Protein AF-A0A3M4S0Q3-F1 (afdb_monomer_lite)

Sequence (258 aa):
CDVFTPSVAPEVVQLAAVNELKMITSEREAIAAWGADAPITKACQAIFARAKAVIVGCGVAAGSTAAELTSAVIGGVLASGKRTGLQALIDGKSLFNAQPRLLIAPKHSATLAVATAMDGLAAKLRAIALVDGPGTTDEAAMAYAKNFGSKRIYLCDPGVQYWDTTTSKTIDAPASAWVAGLFAWTDTEYGFWASPSNKEFVGITGTTRPVEYLAGDATCRANLLNNANIATIIRDDGYRLWGNRTLSSDAKWAFVTR

InterPro domains:
  IPR035089 Tail sheath protein, subtilisin-like domain [PF04984] (81-247)
  IPR052042 Tail sheath structural protein [PTHR35861] (66-257)

Radius of gyration: 18.27 Å; chains: 1; bounding box: 57×34×51 Å

Organism: NCBI:txid251707

Structure (mmCIF, N/CA/C/O backbone):
data_AF-A0A3M4S0Q3-F1
#
_entry.id   AF-A0A3M4S0Q3-F1
#
loop_
_atom_site.group_PDB
_atom_site.id
_atom_site.type_symbol
_atom_site.label_atom_id
_atom_site.label_alt_id
_atom_site.label_comp_id
_atom_site.label_asym_id
_atom_site.label_entity_id
_atom_site.label_seq_id
_atom_site.pdbx_PDB_ins_code
_atom_site.Cartn_x
_atom_site.Cartn_y
_atom_site.Cartn_z
_atom_site.occupancy
_atom_site.B_iso_or_equiv
_atom_site.auth_seq_id
_atom_site.auth_comp_id
_atom_site.auth_asym_id
_atom_site.auth_atom_id
_atom_site.pdbx_PDB_model_num
ATOM 1 N N . CYS A 1 1 ? -19.886 3.744 -22.773 1.00 42.34 1 CYS A N 1
ATOM 2 C CA . CYS A 1 1 ? -20.642 4.420 -21.699 1.00 42.34 1 CYS A CA 1
ATOM 3 C C . CYS A 1 1 ? -21.286 5.640 -22.344 1.00 42.34 1 CYS A C 1
ATOM 5 O O . CYS A 1 1 ? -20.540 6.383 -22.966 1.00 42.34 1 CYS A O 1
ATOM 7 N N . ASP A 1 2 ? -22.610 5.786 -22.292 1.00 38.34 2 ASP A N 1
ATOM 8 C CA . ASP A 1 2 ? -23.364 6.874 -22.946 1.00 38.34 2 ASP A CA 1
ATOM 9 C C . ASP A 1 2 ? -24.133 7.698 -21.893 1.00 38.34 2 ASP A C 1
ATOM 11 O O . ASP A 1 2 ? -24.204 7.291 -20.728 1.00 38.34 2 ASP A O 1
ATOM 15 N N . VAL A 1 3 ? -24.654 8.866 -22.272 1.00 41.91 3 VAL A N 1
ATOM 16 C CA . VAL A 1 3 ? -25.223 9.866 -21.357 1.00 41.91 3 VAL A CA 1
ATOM 17 C C . VAL A 1 3 ? -26.605 9.437 -20.850 1.00 41.91 3 VAL A C 1
ATOM 19 O O . VAL A 1 3 ? -27.509 9.146 -21.627 1.00 41.91 3 VAL A O 1
ATOM 22 N N . PHE A 1 4 ? -26.791 9.447 -19.531 1.00 72.69 4 PHE A N 1
ATOM 23 C CA . PHE A 1 4 ? -28.075 9.224 -18.864 1.00 72.69 4 PHE A CA 1
ATOM 24 C C . PHE A 1 4 ? -28.239 10.225 -17.716 1.00 72.69 4 PHE A C 1
ATOM 26 O O . PHE A 1 4 ? -27.257 10.594 -17.070 1.00 72.69 4 PHE A O 1
ATOM 33 N N . THR A 1 5 ? -29.471 10.663 -17.452 1.00 50.19 5 THR A N 1
ATOM 34 C CA . THR A 1 5 ? -29.795 11.599 -16.365 1.00 50.19 5 THR A CA 1
ATOM 35 C C . THR A 1 5 ? -30.633 10.883 -15.296 1.00 50.19 5 THR A C 1
ATOM 37 O O . THR A 1 5 ? -31.840 10.724 -15.480 1.00 50.19 5 THR A O 1
ATOM 40 N N . PRO A 1 6 ? -30.028 10.408 -14.192 1.00 62.00 6 PRO A N 1
ATOM 41 C CA . PRO A 1 6 ? -30.759 9.751 -13.110 1.00 62.00 6 PRO A CA 1
ATOM 42 C C . PRO A 1 6 ? -31.561 10.746 -12.256 1.00 62.00 6 PRO A C 1
ATOM 44 O O . PRO A 1 6 ? -31.141 11.881 -12.034 1.00 62.00 6 PRO A O 1
ATOM 47 N N . SER A 1 7 ? -32.705 10.295 -11.730 1.00 41.16 7 SER A N 1
ATOM 48 C CA . SER A 1 7 ? -33.512 11.034 -10.755 1.00 41.16 7 SER A CA 1
ATOM 49 C C . SER A 1 7 ? -32.868 11.039 -9.365 1.00 41.16 7 SER A C 1
ATOM 51 O O . SER A 1 7 ? -32.368 10.019 -8.894 1.00 41.16 7 SER A O 1
ATOM 53 N N . VAL A 1 8 ? -32.943 12.188 -8.696 1.00 52.97 8 VAL A N 1
ATOM 54 C CA . VAL A 1 8 ? -32.397 12.478 -7.363 1.00 52.97 8 VAL A CA 1
ATOM 55 C C . VAL A 1 8 ? -33.183 11.780 -6.247 1.00 52.97 8 VAL A C 1
ATOM 57 O O . VAL A 1 8 ? -34.287 12.198 -5.909 1.00 52.97 8 VAL A O 1
ATOM 60 N N . ALA A 1 9 ? -32.579 10.765 -5.628 1.00 47.03 9 ALA A N 1
ATOM 61 C CA . ALA A 1 9 ? -32.838 10.376 -4.241 1.00 47.03 9 ALA A CA 1
ATOM 62 C C . ALA A 1 9 ? -31.602 9.642 -3.684 1.00 47.03 9 ALA A C 1
ATOM 64 O O . ALA A 1 9 ? -31.207 8.625 -4.254 1.00 47.03 9 ALA A O 1
ATOM 65 N N . PRO A 1 10 ? -30.961 10.118 -2.602 1.00 55.19 10 PRO A N 1
ATOM 66 C CA . PRO A 1 10 ? -29.920 9.345 -1.942 1.00 55.19 10 PRO A CA 1
ATOM 67 C C . PRO A 1 10 ? -30.575 8.282 -1.050 1.00 55.19 10 PRO A C 1
ATOM 69 O O . PRO A 1 10 ? -31.233 8.612 -0.062 1.00 55.19 10 PRO A O 1
ATOM 72 N N . GLU A 1 11 ? -30.396 7.001 -1.382 1.00 53.78 11 GLU A N 1
ATOM 73 C CA . GLU A 1 11 ? -30.585 5.926 -0.404 1.00 53.78 11 GLU A CA 1
ATOM 74 C C . GLU A 1 11 ? -29.612 6.179 0.756 1.00 53.78 11 GLU A C 1
ATOM 76 O O . GLU A 1 11 ? -28.394 6.205 0.571 1.00 53.78 11 GLU A O 1
ATOM 81 N N . VAL A 1 12 ? -30.144 6.413 1.957 1.00 49.00 12 VAL A N 1
ATOM 82 C CA . VAL A 1 12 ? -29.337 6.569 3.171 1.00 49.00 12 VAL A CA 1
ATOM 83 C C . VAL A 1 12 ? -28.795 5.191 3.546 1.00 49.00 12 VAL A C 1
ATOM 85 O O . VAL A 1 12 ? -29.414 4.442 4.299 1.00 49.00 12 VAL A O 1
ATOM 88 N N . VAL A 1 13 ? -27.648 4.827 2.976 1.00 57.69 13 VAL A N 1
ATOM 89 C CA . VAL A 1 13 ? -26.922 3.616 3.359 1.00 57.69 13 VAL A CA 1
ATOM 90 C C . VAL A 1 13 ? -26.244 3.879 4.702 1.00 57.69 13 VAL A C 1
ATOM 92 O O . VAL A 1 13 ? -25.452 4.811 4.843 1.00 57.69 13 VAL A O 1
ATOM 95 N N . GLN A 1 14 ? -26.570 3.072 5.712 1.00 68.75 14 GLN A N 1
ATOM 96 C CA . GLN A 1 14 ? -25.920 3.148 7.016 1.00 68.75 14 GLN A CA 1
ATOM 97 C C . GLN A 1 14 ? -24.460 2.692 6.889 1.00 68.75 14 GLN A C 1
ATOM 99 O O . GLN A 1 14 ? -24.185 1.516 6.652 1.00 68.75 14 GLN A O 1
ATOM 104 N N . LEU A 1 15 ? -23.533 3.640 7.040 1.00 84.25 15 LEU A N 1
ATOM 105 C CA . LEU A 1 15 ? -22.092 3.399 6.952 1.00 84.25 15 LEU A CA 1
ATOM 106 C C . LEU A 1 15 ? -21.586 2.524 8.111 1.00 84.25 15 LEU A C 1
ATOM 108 O O . LEU A 1 15 ? -22.174 2.482 9.195 1.00 84.25 15 LEU A O 1
ATOM 112 N N . ALA A 1 16 ? -20.465 1.842 7.881 1.00 84.12 16 ALA A N 1
ATOM 113 C CA . ALA A 1 16 ? -19.764 1.042 8.876 1.00 84.12 16 ALA A CA 1
ATOM 114 C C . ALA A 1 16 ? -19.338 1.893 10.080 1.00 84.12 16 ALA A C 1
ATOM 116 O O . ALA A 1 16 ? -18.926 3.049 9.942 1.00 84.12 16 ALA A O 1
ATOM 117 N N . ALA A 1 17 ? -19.391 1.297 11.270 1.00 87.62 17 ALA A N 1
ATOM 118 C CA . ALA A 1 17 ? -18.942 1.963 12.482 1.00 87.62 17 ALA A CA 1
ATOM 119 C C . ALA A 1 17 ? -17.409 2.104 12.512 1.00 87.62 17 ALA A C 1
ATOM 121 O O . ALA A 1 17 ? -16.661 1.353 11.881 1.00 87.62 17 ALA A O 1
ATOM 122 N N . VAL A 1 18 ? -16.919 3.058 13.305 1.00 89.00 18 VAL A N 1
ATOM 123 C CA . VAL A 1 18 ? -15.478 3.251 13.515 1.00 89.00 18 VAL A CA 1
ATOM 124 C C . VAL A 1 18 ? -14.857 1.985 14.115 1.00 89.00 18 VAL A C 1
ATOM 126 O O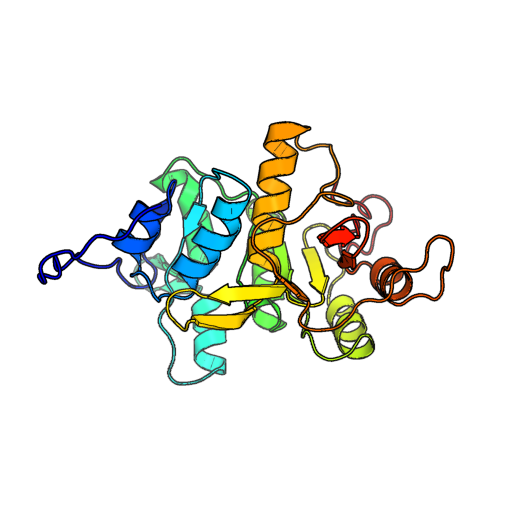 . VAL A 1 18 ? -15.388 1.405 15.065 1.00 89.00 18 VAL A O 1
ATOM 129 N N . ASN A 1 19 ? -13.704 1.575 13.581 1.00 90.00 19 ASN A N 1
ATOM 130 C CA . ASN A 1 19 ? -12.999 0.332 13.911 1.00 90.00 19 ASN A CA 1
ATOM 131 C C . ASN A 1 19 ? -13.826 -0.947 13.681 1.00 90.00 19 ASN A C 1
ATOM 133 O O . ASN A 1 19 ? -13.507 -2.005 14.228 1.00 90.00 19 ASN A O 1
ATOM 137 N N . GLU A 1 20 ? -14.904 -0.872 12.902 1.00 90.88 20 GLU A N 1
ATOM 138 C CA . GLU A 1 20 ? -15.602 -2.058 12.431 1.00 90.88 20 GLU A CA 1
ATOM 139 C C . GLU A 1 20 ? -14.873 -2.629 11.215 1.00 90.88 20 GLU A C 1
ATOM 141 O O . GLU A 1 20 ? -14.603 -1.925 10.239 1.00 90.88 20 GLU A O 1
ATOM 146 N N . LEU A 1 21 ? -14.550 -3.920 11.280 1.00 93.19 21 LEU A N 1
ATOM 147 C CA . LEU A 1 21 ? -13.975 -4.624 10.146 1.00 93.19 21 LEU A CA 1
ATOM 148 C C . LEU A 1 21 ? -15.075 -4.981 9.159 1.00 93.19 21 LEU A C 1
ATOM 150 O O . LEU A 1 21 ? -16.105 -5.536 9.543 1.00 93.19 21 LEU A O 1
ATOM 154 N N . LYS A 1 22 ? -14.818 -4.728 7.880 1.00 94.38 22 LYS A N 1
ATOM 155 C CA . LYS A 1 22 ? -15.658 -5.196 6.779 1.00 94.38 22 LYS A CA 1
ATOM 156 C C . LYS A 1 22 ? -14.805 -5.986 5.796 1.00 94.38 22 LYS A C 1
ATOM 158 O O . LYS A 1 22 ? -13.683 -5.587 5.482 1.00 94.38 22 LYS A O 1
ATOM 163 N N . MET A 1 23 ? -15.344 -7.104 5.322 1.00 95.56 23 MET A N 1
ATOM 164 C CA . MET A 1 23 ? -14.803 -7.811 4.166 1.00 95.56 23 MET A CA 1
ATOM 165 C C . MET A 1 23 ? -15.471 -7.266 2.908 1.00 95.56 23 MET A C 1
ATOM 167 O O . MET A 1 23 ? -16.694 -7.176 2.860 1.00 95.56 23 MET A O 1
ATOM 171 N N . ILE A 1 24 ? -14.660 -6.926 1.914 1.00 95.06 24 ILE A N 1
ATOM 172 C CA . ILE A 1 24 ? -15.073 -6.311 0.659 1.00 95.06 24 ILE A CA 1
ATOM 173 C C . ILE A 1 24 ? -14.492 -7.119 -0.495 1.00 95.06 24 ILE A C 1
ATOM 175 O O . ILE A 1 24 ? -13.317 -7.494 -0.484 1.00 95.06 24 ILE A O 1
ATOM 179 N N . THR A 1 25 ? -15.320 -7.359 -1.501 1.00 94.69 25 THR A N 1
ATOM 180 C CA . THR A 1 25 ? -14.969 -8.090 -2.726 1.00 94.69 25 THR A CA 1
ATOM 181 C C . THR A 1 25 ? -15.264 -7.295 -3.995 1.00 94.69 25 THR A C 1
ATOM 183 O O . THR A 1 25 ? -14.830 -7.674 -5.083 1.00 94.69 25 THR A O 1
ATOM 186 N N . SER A 1 26 ? -15.982 -6.175 -3.867 1.00 93.12 26 SER A N 1
ATOM 187 C CA . SER A 1 26 ? -16.323 -5.289 -4.975 1.00 93.12 26 SER A CA 1
ATOM 188 C C . SER A 1 26 ? -16.325 -3.818 -4.566 1.00 93.12 26 SER A C 1
ATOM 190 O O . SER A 1 26 ? -16.478 -3.466 -3.397 1.00 93.12 26 SER A O 1
ATOM 192 N N . GLU A 1 27 ? -16.209 -2.934 -5.555 1.00 91.06 27 GLU A N 1
ATOM 193 C CA . GLU A 1 27 ? -16.280 -1.486 -5.350 1.00 91.06 27 GLU A CA 1
ATOM 194 C C . GLU A 1 27 ? -17.617 -1.042 -4.736 1.00 91.06 27 GLU A C 1
ATOM 196 O O . GLU A 1 27 ? -17.640 -0.203 -3.838 1.00 91.06 27 GLU A O 1
ATOM 201 N N . ARG A 1 28 ? -18.733 -1.654 -5.154 1.00 91.38 28 ARG A N 1
ATOM 202 C CA . ARG A 1 28 ? -20.067 -1.345 -4.617 1.00 91.38 28 ARG A CA 1
ATOM 203 C C . ARG A 1 28 ? -20.141 -1.582 -3.110 1.00 91.38 28 ARG A C 1
ATOM 205 O O . ARG A 1 28 ? -20.718 -0.769 -2.393 1.00 91.38 28 ARG A O 1
ATOM 212 N N . GLU A 1 29 ? -19.561 -2.680 -2.635 1.00 92.94 29 GLU A N 1
ATOM 213 C CA . GLU A 1 29 ? -19.506 -2.997 -1.206 1.00 92.94 29 GLU A CA 1
ATOM 214 C C . GLU A 1 29 ? -18.651 -1.981 -0.441 1.00 92.94 29 GLU A C 1
ATOM 216 O O . GLU A 1 29 ? -19.035 -1.574 0.653 1.00 92.94 29 GLU A O 1
ATOM 221 N N . ALA A 1 30 ? -17.536 -1.518 -1.023 1.00 92.12 30 ALA A N 1
ATOM 222 C CA . ALA A 1 30 ? -16.700 -0.481 -0.413 1.00 92.12 30 ALA A CA 1
ATOM 223 C C . ALA A 1 30 ? -17.469 0.841 -0.253 1.00 92.12 30 ALA A C 1
ATOM 225 O O . ALA A 1 30 ? -17.463 1.436 0.826 1.00 92.12 30 ALA A O 1
ATOM 226 N N . ILE A 1 31 ? -18.176 1.267 -1.307 1.00 91.31 31 ILE A N 1
ATOM 227 C CA . ILE A 1 31 ? -19.003 2.481 -1.298 1.00 91.31 31 ILE A CA 1
ATOM 228 C C . ILE A 1 31 ? -20.124 2.358 -0.262 1.00 91.31 31 ILE A C 1
ATOM 230 O O . ILE A 1 31 ? -20.348 3.293 0.502 1.00 91.31 31 ILE A O 1
ATOM 234 N N . ALA A 1 32 ? -20.795 1.206 -0.192 1.00 90.31 32 ALA A N 1
ATOM 235 C CA . ALA A 1 32 ? -21.841 0.966 0.799 1.00 90.31 32 ALA A CA 1
ATOM 236 C C . ALA A 1 32 ? -21.297 0.953 2.240 1.00 90.31 32 ALA A C 1
ATOM 238 O O . ALA A 1 32 ? -21.977 1.399 3.160 1.00 90.31 32 ALA A O 1
ATOM 239 N N . ALA A 1 33 ? -20.071 0.461 2.446 1.00 90.12 33 ALA A N 1
ATOM 240 C CA . ALA A 1 33 ? -19.461 0.373 3.767 1.00 90.12 33 ALA A CA 1
ATOM 241 C C . ALA A 1 33 ? -18.936 1.720 4.282 1.00 90.12 33 ALA A C 1
ATOM 243 O O . ALA A 1 33 ? -19.141 2.032 5.451 1.00 90.12 33 ALA A O 1
ATOM 244 N N . TRP A 1 34 ? -18.249 2.512 3.455 1.00 91.62 34 TRP A N 1
ATOM 245 C CA . TRP A 1 34 ? -17.530 3.706 3.932 1.00 91.62 34 TRP A CA 1
ATOM 246 C C . TRP A 1 34 ? -17.896 5.006 3.213 1.00 91.62 34 TRP A C 1
ATOM 248 O O . TRP A 1 34 ? -17.450 6.069 3.635 1.00 91.62 34 TRP A O 1
ATOM 258 N N . GLY A 1 35 ? -18.733 4.948 2.178 1.00 89.94 35 GLY A N 1
ATOM 259 C CA . GLY A 1 35 ? -19.099 6.093 1.347 1.00 89.94 35 GLY A CA 1
ATOM 260 C C . GLY A 1 35 ? -18.161 6.266 0.153 1.00 89.94 35 GLY A C 1
ATOM 261 O O . GLY A 1 35 ? -17.003 5.845 0.185 1.00 89.94 35 GLY A O 1
ATOM 262 N N . ALA A 1 36 ? -18.660 6.886 -0.918 1.00 87.69 36 ALA A N 1
ATOM 263 C CA . ALA A 1 36 ? -17.928 7.025 -2.181 1.00 87.69 36 ALA A CA 1
ATOM 264 C C . ALA A 1 36 ? -16.646 7.866 -2.048 1.00 87.69 36 ALA A C 1
ATOM 266 O O . ALA A 1 36 ? -15.611 7.516 -2.608 1.00 87.69 36 ALA A O 1
ATOM 267 N N . ASP A 1 37 ? -16.692 8.933 -1.249 1.00 86.50 37 ASP A N 1
ATOM 268 C CA . ASP A 1 37 ? -15.582 9.884 -1.126 1.00 86.50 37 ASP A CA 1
ATOM 269 C C . ASP A 1 37 ? -14.546 9.504 -0.058 1.00 86.50 37 ASP A C 1
ATOM 271 O O . ASP A 1 37 ? -13.524 10.181 0.091 1.00 86.50 37 ASP A O 1
ATOM 275 N N . ALA A 1 38 ? -14.778 8.427 0.698 1.00 89.88 38 ALA A N 1
ATOM 276 C CA . ALA A 1 38 ? -13.887 8.047 1.783 1.00 89.88 38 ALA A CA 1
ATOM 277 C C . ALA A 1 38 ? -12.513 7.586 1.254 1.00 89.88 38 ALA A C 1
ATOM 279 O O . ALA A 1 38 ? -12.445 6.800 0.305 1.00 89.88 38 ALA A O 1
ATOM 280 N N . PRO A 1 39 ? -11.393 7.979 1.899 1.00 91.56 39 PRO A N 1
ATOM 281 C CA . PRO A 1 39 ? -10.053 7.568 1.469 1.00 91.56 39 PRO A CA 1
ATOM 282 C C . PRO A 1 39 ? -9.864 6.047 1.384 1.00 91.56 39 PRO A C 1
ATOM 284 O O . PRO A 1 39 ? -9.160 5.558 0.503 1.00 91.56 39 PRO A O 1
ATOM 287 N N . ILE A 1 40 ? -10.516 5.290 2.273 1.00 93.38 40 ILE A N 1
ATOM 288 C CA . ILE A 1 40 ? -10.492 3.821 2.256 1.00 93.38 40 ILE A CA 1
ATOM 289 C C . ILE A 1 40 ? -11.199 3.245 1.022 1.00 93.38 40 ILE A C 1
ATOM 291 O O . ILE A 1 40 ? -10.705 2.285 0.434 1.00 93.38 40 ILE A O 1
ATOM 295 N N . THR A 1 41 ? -12.297 3.861 0.578 1.00 93.25 41 THR A N 1
ATOM 296 C CA . THR A 1 41 ? -13.011 3.477 -0.647 1.00 93.25 41 THR A CA 1
ATOM 297 C C . THR A 1 41 ? -12.142 3.729 -1.869 1.00 93.25 41 THR A C 1
ATOM 299 O O . THR A 1 41 ? -11.979 2.827 -2.687 1.00 93.25 41 THR A O 1
ATOM 302 N N . LYS A 1 42 ? -11.480 4.892 -1.933 1.00 93.31 42 LYS A N 1
ATOM 303 C CA . LYS A 1 42 ? -10.521 5.215 -3.002 1.00 93.31 42 LYS A CA 1
ATOM 304 C C . LYS A 1 42 ? -9.341 4.234 -3.041 1.00 93.31 42 LYS A C 1
ATOM 306 O O . LYS A 1 42 ? -8.922 3.808 -4.113 1.00 93.31 42 LYS A O 1
ATOM 311 N N . ALA A 1 43 ? -8.840 3.801 -1.881 1.00 95.00 43 ALA A N 1
ATOM 312 C CA . ALA A 1 43 ? -7.813 2.759 -1.810 1.00 95.00 43 ALA A CA 1
ATOM 313 C C . ALA A 1 43 ? -8.322 1.386 -2.293 1.00 95.00 43 ALA A C 1
ATOM 315 O O . ALA A 1 43 ? -7.594 0.669 -2.978 1.00 95.00 43 ALA A O 1
ATOM 316 N N . CYS A 1 44 ? -9.571 1.021 -1.984 1.00 95.50 44 CYS A N 1
ATOM 317 C CA . CYS A 1 44 ? -10.182 -0.204 -2.506 1.00 95.50 44 CYS A CA 1
ATOM 318 C C . CYS A 1 44 ? -10.349 -0.137 -4.031 1.00 95.50 44 CYS A C 1
ATOM 320 O O . CYS A 1 44 ? -9.992 -1.089 -4.718 1.00 95.50 44 CYS A O 1
ATOM 322 N N . GLN A 1 45 ? -10.817 0.994 -4.567 1.00 94.31 45 GLN A N 1
ATOM 323 C CA . GLN A 1 45 ? -10.914 1.241 -6.011 1.00 94.31 45 GLN A CA 1
ATOM 324 C C . GLN A 1 45 ? -9.555 1.092 -6.707 1.00 94.31 45 GLN A C 1
ATOM 326 O O . GLN A 1 45 ? -9.465 0.424 -7.735 1.00 94.31 45 GLN A O 1
ATOM 331 N N . ALA A 1 46 ? -8.486 1.634 -6.116 1.00 95.44 46 ALA A N 1
ATOM 332 C CA . ALA A 1 46 ? -7.126 1.488 -6.634 1.00 95.44 46 ALA A CA 1
ATOM 333 C C . ALA A 1 46 ? -6.670 0.018 -6.720 1.00 95.44 46 ALA A C 1
ATOM 335 O O . ALA A 1 46 ? -6.046 -0.379 -7.703 1.00 95.44 46 ALA A O 1
ATOM 336 N N . ILE A 1 47 ? -7.016 -0.811 -5.728 1.00 97.06 47 ILE A N 1
ATOM 337 C CA . ILE A 1 47 ? -6.744 -2.258 -5.764 1.00 97.06 47 ILE A CA 1
ATOM 338 C C . ILE A 1 47 ? -7.589 -2.929 -6.855 1.00 97.06 47 ILE A C 1
ATOM 340 O O . ILE A 1 47 ? -7.055 -3.677 -7.679 1.00 97.06 47 ILE A O 1
ATOM 344 N N . PHE A 1 48 ? -8.892 -2.631 -6.891 1.00 96.12 48 PHE A N 1
ATOM 345 C CA . PHE A 1 48 ? -9.843 -3.217 -7.839 1.00 96.12 48 PHE A CA 1
ATOM 346 C C . PHE A 1 48 ? -9.575 -2.845 -9.297 1.00 96.12 48 PHE A C 1
ATOM 348 O O . PHE A 1 48 ? -9.928 -3.622 -10.184 1.00 96.12 48 PHE A O 1
ATOM 355 N N . ALA A 1 49 ? -8.885 -1.731 -9.552 1.00 93.75 49 ALA A N 1
ATOM 356 C CA . ALA A 1 49 ? -8.423 -1.364 -10.887 1.00 93.75 49 ALA A CA 1
ATOM 357 C C . ALA A 1 49 ? -7.491 -2.421 -11.505 1.00 93.75 49 ALA A C 1
ATOM 359 O O . ALA A 1 49 ? -7.419 -2.527 -12.730 1.00 93.75 49 ALA A O 1
ATOM 360 N N . ARG A 1 50 ? -6.786 -3.212 -10.678 1.00 94.44 50 ARG A N 1
ATOM 361 C CA . ARG A 1 50 ? -5.863 -4.254 -11.152 1.00 94.44 50 ARG A CA 1
ATOM 362 C C . ARG A 1 50 ? -6.252 -5.674 -10.743 1.00 94.44 50 ARG A C 1
ATOM 364 O O . ARG A 1 50 ? -6.057 -6.589 -11.539 1.00 94.44 50 ARG A O 1
ATOM 371 N N . ALA A 1 51 ? -6.794 -5.876 -9.543 1.00 94.19 51 ALA A N 1
ATOM 372 C CA . ALA A 1 51 ? -7.112 -7.203 -9.018 1.00 94.19 51 ALA A CA 1
ATOM 373 C C . ALA A 1 51 ? -8.478 -7.246 -8.332 1.00 94.19 51 ALA A C 1
ATOM 375 O O . ALA A 1 51 ? -8.784 -6.422 -7.474 1.00 94.19 51 ALA A O 1
ATOM 376 N N . LYS A 1 52 ? -9.262 -8.294 -8.609 1.00 90.94 52 LYS A N 1
ATOM 377 C CA . LYS A 1 52 ? -10.464 -8.636 -7.828 1.00 90.94 52 LYS A CA 1
ATOM 378 C C . LYS A 1 52 ? -10.064 -9.332 -6.520 1.00 90.94 52 LYS A C 1
ATOM 380 O O . LYS A 1 52 ? -10.270 -10.531 -6.354 1.00 90.94 52 LYS A O 1
ATOM 385 N N . ALA A 1 53 ? -9.413 -8.589 -5.631 1.00 92.50 53 ALA A N 1
ATOM 386 C CA . ALA A 1 53 ? -8.898 -9.100 -4.366 1.00 92.50 53 ALA A CA 1
ATOM 387 C C . ALA A 1 53 ? -9.968 -9.099 -3.261 1.00 92.50 53 ALA A C 1
ATOM 389 O O . ALA A 1 53 ? -10.858 -8.255 -3.239 1.00 92.50 53 ALA A O 1
ATOM 390 N N . VAL A 1 54 ? -9.844 -10.010 -2.294 1.00 96.44 54 VAL A N 1
ATOM 391 C CA . VAL A 1 54 ? -10.608 -9.928 -1.041 1.00 96.44 54 VAL A CA 1
ATOM 392 C C . VAL A 1 54 ? -9.899 -8.949 -0.109 1.00 96.44 54 VAL A C 1
ATOM 394 O O . VAL A 1 54 ? -8.735 -9.155 0.243 1.00 96.44 54 VAL A O 1
ATOM 397 N N . ILE A 1 55 ? -10.597 -7.896 0.306 1.00 96.94 55 ILE A N 1
ATOM 398 C CA . ILE A 1 55 ? -10.057 -6.832 1.155 1.00 96.94 55 ILE A CA 1
ATOM 399 C C . ILE A 1 55 ? -10.730 -6.902 2.523 1.00 96.94 55 ILE A C 1
ATOM 401 O O . ILE A 1 55 ? -11.953 -6.879 2.626 1.00 96.94 55 ILE A O 1
ATOM 405 N N . VAL A 1 56 ? -9.933 -6.948 3.590 1.00 96.81 56 VAL A N 1
ATOM 406 C CA . VAL A 1 56 ? -10.415 -6.726 4.960 1.00 96.81 56 VAL A CA 1
ATOM 407 C C . VAL A 1 56 ? -10.046 -5.298 5.346 1.00 96.81 56 VAL A C 1
ATOM 409 O O . VAL A 1 56 ? -8.872 -5.000 5.562 1.00 96.81 56 VAL A O 1
ATOM 412 N N . GLY A 1 57 ? -11.039 -4.411 5.385 1.00 94.25 57 GLY A N 1
ATOM 413 C CA . GLY A 1 57 ? -10.858 -2.989 5.675 1.00 94.25 57 GLY A CA 1
ATOM 414 C C . GLY A 1 57 ? -11.301 -2.620 7.088 1.00 94.25 57 GLY A C 1
ATOM 415 O O . GLY A 1 57 ? -12.276 -3.165 7.604 1.00 94.25 57 GLY A O 1
ATOM 416 N N . CYS A 1 58 ? -10.590 -1.673 7.702 1.00 93.56 58 CYS A N 1
ATOM 417 C CA . CYS A 1 58 ? -10.905 -1.092 9.007 1.00 93.56 58 CYS A CA 1
ATOM 418 C C . CYS A 1 58 ? -10.976 0.435 8.863 1.00 93.56 58 CYS A C 1
ATOM 420 O O . CYS A 1 58 ? -9.967 1.077 8.565 1.00 93.56 58 CYS A O 1
ATOM 422 N N . GLY A 1 59 ? -12.164 1.014 9.049 1.00 91.25 59 GLY A N 1
ATOM 423 C CA . GLY A 1 59 ? -12.357 2.464 8.998 1.00 91.25 59 GLY A CA 1
ATOM 424 C C . GLY A 1 59 ? -11.960 3.118 10.321 1.00 91.25 59 GLY A C 1
ATOM 425 O O . GLY A 1 59 ? -12.602 2.880 11.343 1.00 91.25 59 GLY A O 1
ATOM 426 N N . VAL A 1 60 ? -10.920 3.950 10.315 1.00 90.50 60 VAL A N 1
ATOM 427 C CA . VAL A 1 60 ? -10.453 4.691 11.499 1.00 90.50 60 VAL A CA 1
ATOM 428 C C . VAL A 1 60 ? -10.994 6.119 11.452 1.00 90.50 60 VAL A C 1
ATOM 430 O O . VAL A 1 60 ? -11.030 6.734 10.390 1.00 90.50 60 VAL A O 1
ATOM 433 N N . ALA A 1 61 ? -11.423 6.653 12.598 1.00 86.88 61 ALA A N 1
ATOM 434 C CA . ALA A 1 61 ? -11.906 8.028 12.678 1.00 86.88 61 ALA A CA 1
ATOM 435 C C . ALA A 1 61 ? -10.782 9.030 12.375 1.00 86.88 61 ALA A C 1
ATOM 437 O O . ALA A 1 61 ? -9.655 8.880 12.853 1.00 86.88 61 ALA A O 1
ATOM 438 N N . ALA A 1 62 ? -11.110 10.080 11.622 1.00 75.12 62 ALA A N 1
ATOM 439 C CA . ALA A 1 62 ? -10.236 11.232 11.476 1.00 75.12 62 ALA A CA 1
ATOM 440 C C . ALA A 1 62 ? -10.125 11.922 12.846 1.00 75.12 62 ALA A C 1
ATOM 442 O O . ALA A 1 62 ? -11.087 12.522 13.319 1.00 75.12 62 ALA A O 1
ATOM 443 N N . GLY A 1 63 ? -8.986 11.761 13.524 1.00 74.12 63 GLY A N 1
ATOM 444 C CA . GLY A 1 63 ? -8.696 12.495 14.757 1.00 74.12 63 GLY A CA 1
ATOM 445 C C . GLY A 1 63 ? -8.608 14.004 14.504 1.00 74.12 63 GLY A C 1
ATOM 446 O O . GLY A 1 63 ? -8.467 14.440 13.360 1.00 74.12 63 GLY A O 1
ATOM 447 N N . SER A 1 64 ? -8.650 14.801 15.572 1.00 77.69 64 SER A N 1
ATOM 448 C CA . SER A 1 64 ? -8.545 16.265 15.477 1.00 77.69 64 SER A CA 1
ATOM 449 C C . SER A 1 64 ? -7.124 16.721 15.132 1.00 77.69 64 SER A C 1
ATOM 451 O O . SER A 1 64 ? -6.934 17.788 14.550 1.00 77.69 64 SER A O 1
ATOM 453 N N . THR A 1 65 ? -6.117 15.911 15.469 1.00 89.31 65 THR A N 1
ATOM 454 C CA . THR A 1 65 ? -4.699 16.183 15.194 1.00 89.31 65 THR A CA 1
ATOM 455 C C . THR A 1 65 ? -4.018 15.040 14.435 1.00 89.31 65 THR A C 1
ATOM 457 O O . THR A 1 65 ? -4.439 13.882 14.480 1.00 89.31 65 THR A O 1
ATOM 460 N N . ALA A 1 66 ? -2.898 15.339 13.768 1.00 88.38 66 ALA A N 1
ATOM 461 C CA . ALA A 1 66 ? -2.101 14.327 13.067 1.00 88.38 66 ALA A CA 1
ATOM 462 C C . ALA A 1 66 ? -1.516 13.255 14.012 1.00 88.38 66 ALA A C 1
ATOM 464 O O . ALA A 1 66 ? -1.399 12.085 13.636 1.00 88.38 66 ALA A O 1
ATOM 465 N N . ALA A 1 67 ? -1.177 13.633 15.249 1.00 91.56 67 ALA A N 1
ATOM 466 C CA . ALA A 1 67 ? -0.666 12.708 16.261 1.00 91.56 67 ALA A CA 1
ATOM 467 C C . ALA A 1 67 ? -1.755 11.742 16.759 1.00 91.56 67 ALA A C 1
ATOM 469 O O . ALA A 1 67 ? -1.518 10.537 16.876 1.00 91.56 67 ALA A O 1
ATOM 470 N N . GLU A 1 68 ? -2.970 12.243 16.990 1.00 91.06 68 GLU A N 1
ATOM 471 C CA . GLU A 1 68 ? -4.122 11.404 17.337 1.00 91.06 68 GLU A CA 1
ATOM 472 C C . GLU A 1 68 ? -4.501 10.475 16.187 1.00 91.06 68 GLU A C 1
ATOM 474 O O . GLU A 1 68 ? -4.758 9.297 16.421 1.00 91.06 68 GLU A O 1
ATOM 479 N N . LEU A 1 69 ? -4.468 10.965 14.944 1.00 91.12 69 LEU A N 1
ATOM 480 C CA . LEU A 1 69 ? -4.717 10.141 13.763 1.00 91.12 69 LEU A CA 1
ATOM 481 C C . LEU A 1 69 ? -3.690 9.009 13.641 1.00 91.12 69 LEU A C 1
ATOM 483 O O . LEU A 1 69 ? -4.061 7.867 13.388 1.00 91.12 69 LEU A O 1
ATOM 487 N N . THR A 1 70 ? -2.411 9.302 13.882 1.00 93.81 70 THR A N 1
ATOM 488 C CA . THR A 1 70 ? -1.342 8.290 13.911 1.00 93.81 70 THR A CA 1
ATOM 489 C C . THR A 1 70 ? -1.631 7.216 14.962 1.00 93.81 70 THR A C 1
ATOM 491 O O . THR A 1 70 ? -1.597 6.023 14.655 1.00 93.81 70 THR A O 1
ATOM 494 N N . SER A 1 71 ? -1.988 7.631 16.180 1.00 94.12 71 SER A N 1
ATOM 495 C CA . SER A 1 71 ? -2.359 6.716 17.267 1.00 94.12 71 SER A CA 1
ATOM 496 C C . SER A 1 71 ? -3.607 5.892 16.935 1.00 94.12 71 SER A C 1
ATOM 498 O O . SER A 1 71 ? -3.643 4.694 17.208 1.00 94.12 71 SER A O 1
ATOM 500 N N . ALA A 1 72 ? -4.613 6.499 16.304 1.00 93.31 72 ALA A N 1
ATOM 501 C CA . ALA A 1 72 ? -5.847 5.827 15.914 1.00 93.31 72 ALA A CA 1
ATOM 502 C C . ALA A 1 72 ? -5.614 4.780 14.810 1.00 93.31 72 ALA A C 1
ATOM 504 O O . ALA A 1 72 ? -6.200 3.699 14.862 1.00 93.31 72 ALA A O 1
ATOM 505 N N . VAL A 1 73 ? -4.733 5.070 13.842 1.00 95.00 73 VAL A N 1
ATOM 506 C CA . VAL A 1 73 ? -4.358 4.128 12.773 1.00 95.00 73 VAL A CA 1
ATOM 507 C C . VAL A 1 73 ? -3.580 2.942 13.337 1.00 95.00 73 VAL A C 1
ATOM 509 O O . VAL A 1 73 ? -3.896 1.802 13.001 1.00 95.00 73 VAL A O 1
ATOM 512 N N . ILE A 1 74 ? -2.601 3.175 14.219 1.00 95.75 74 ILE A N 1
ATOM 513 C CA . ILE A 1 74 ? -1.885 2.089 14.915 1.00 95.75 74 ILE A CA 1
ATOM 514 C C . ILE A 1 74 ? -2.880 1.237 15.712 1.00 95.75 74 ILE A C 1
ATOM 516 O O . ILE A 1 74 ? -2.871 0.004 15.617 1.00 95.75 74 ILE A O 1
ATOM 520 N N . GLY A 1 75 ? -3.767 1.912 16.440 1.00 93.69 75 GLY A N 1
ATOM 521 C CA . GLY A 1 75 ? -4.800 1.299 17.253 1.00 93.69 75 GLY A CA 1
ATOM 522 C C . GLY A 1 75 ? -4.240 0.536 18.451 1.00 93.69 75 GLY A C 1
ATOM 523 O O . GLY A 1 75 ? -3.090 0.689 18.860 1.00 93.69 75 GLY A O 1
ATOM 524 N N . GLY A 1 76 ? -5.085 -0.297 19.042 1.00 93.25 76 GLY A N 1
ATOM 525 C CA . GLY A 1 76 ? -4.756 -1.051 20.242 1.00 93.25 76 GLY A CA 1
ATOM 526 C C . GLY A 1 76 ? -5.886 -1.984 20.643 1.00 93.25 76 GLY A C 1
ATOM 527 O O . GLY A 1 76 ? -6.659 -2.442 19.802 1.00 93.25 76 GLY A O 1
ATOM 528 N N . VAL A 1 77 ? -5.974 -2.266 21.939 1.00 93.00 77 VAL A N 1
ATOM 529 C CA . VAL A 1 77 ? -7.067 -3.035 22.539 1.00 93.00 77 VAL A CA 1
ATOM 530 C C . VAL A 1 77 ? -7.779 -2.125 23.529 1.00 93.00 77 VAL A C 1
ATOM 532 O O . VAL A 1 77 ? -7.149 -1.585 24.436 1.00 93.00 77 VAL A O 1
ATOM 535 N N . LEU A 1 78 ? -9.080 -1.922 23.335 1.00 89.38 78 LEU A N 1
ATOM 536 C CA . LEU A 1 78 ? -9.908 -1.149 24.259 1.00 89.38 78 LEU A CA 1
ATOM 537 C C . LEU A 1 78 ? -10.192 -1.953 25.534 1.00 89.38 78 LEU A C 1
ATOM 539 O O . LEU A 1 78 ? -10.079 -3.177 25.543 1.00 89.38 78 LEU A O 1
ATOM 543 N N . ALA A 1 79 ? -10.658 -1.283 26.592 1.00 86.81 79 ALA A N 1
ATOM 544 C CA . ALA A 1 79 ? -11.087 -1.946 27.830 1.00 86.81 79 ALA A CA 1
ATOM 545 C C . ALA A 1 79 ? -12.205 -2.987 27.604 1.00 86.81 79 ALA A C 1
ATOM 547 O O . ALA A 1 79 ? -12.315 -3.953 28.348 1.00 86.81 79 ALA A O 1
ATOM 548 N N . SER A 1 80 ? -12.993 -2.831 26.535 1.00 87.50 80 SER A N 1
ATOM 549 C CA . SER A 1 80 ? -13.991 -3.812 26.091 1.00 87.50 80 SER A CA 1
ATOM 550 C C . SER A 1 80 ? -13.395 -5.077 25.454 1.00 87.50 80 SER A C 1
ATOM 552 O O . SER A 1 80 ? -14.141 -5.959 25.041 1.00 87.50 80 SER A O 1
ATOM 554 N N . GLY A 1 81 ? -12.070 -5.158 25.303 1.00 88.44 81 GLY A N 1
ATOM 555 C CA . GLY A 1 81 ? -11.367 -6.232 24.597 1.00 88.44 81 GLY A CA 1
ATOM 556 C C . GLY A 1 81 ? -11.372 -6.092 23.071 1.00 88.44 81 GLY A C 1
ATOM 557 O O . GLY A 1 81 ? -10.707 -6.866 22.384 1.00 88.44 81 GLY A O 1
ATOM 558 N N . LYS A 1 82 ? -12.085 -5.099 22.519 1.00 90.81 82 LYS A N 1
ATOM 559 C CA . LYS A 1 82 ? -12.173 -4.883 21.069 1.00 90.81 82 LYS A CA 1
ATOM 560 C C . LYS A 1 82 ? -10.868 -4.286 20.531 1.00 90.81 82 LYS A C 1
ATOM 562 O O . LYS A 1 82 ? -10.346 -3.321 21.095 1.00 90.81 82 LYS A O 1
ATOM 567 N N . ARG A 1 83 ? -10.353 -4.850 19.436 1.00 94.19 83 ARG A N 1
ATOM 568 C CA . ARG A 1 83 ? -9.172 -4.335 18.729 1.00 94.19 83 ARG A CA 1
ATOM 569 C C . ARG A 1 83 ? -9.544 -3.165 17.819 1.00 94.19 83 ARG A C 1
ATOM 571 O O . ARG A 1 83 ? -10.643 -3.132 17.273 1.00 94.19 83 ARG A O 1
ATOM 578 N N . THR A 1 84 ? -8.630 -2.213 17.655 1.00 94.00 84 THR A N 1
ATOM 579 C CA . THR A 1 84 ? -8.821 -1.004 16.834 1.00 94.00 84 THR A CA 1
ATOM 580 C C . THR A 1 84 ? -7.669 -0.796 15.853 1.00 94.00 84 THR A C 1
ATOM 582 O O . THR A 1 84 ? -6.611 -1.416 15.995 1.00 94.00 84 THR A O 1
ATOM 585 N N . GLY A 1 85 ? -7.874 0.060 14.846 1.00 93.69 85 GLY A N 1
ATOM 586 C CA . GLY A 1 85 ? -6.856 0.400 13.850 1.00 93.69 85 GLY A CA 1
ATOM 587 C C . GLY A 1 85 ? -6.287 -0.830 13.140 1.00 93.69 85 GLY A C 1
ATOM 588 O O . GLY A 1 85 ? -7.017 -1.766 12.800 1.00 93.69 85 GLY A O 1
ATOM 589 N N . LEU A 1 86 ? -4.966 -0.853 12.959 1.00 95.00 86 LEU A N 1
ATOM 590 C CA . LEU A 1 86 ? -4.235 -1.976 12.368 1.00 95.00 86 LEU A CA 1
ATOM 591 C C . LEU A 1 86 ? -4.393 -3.274 13.173 1.00 95.00 86 LEU A C 1
ATOM 593 O O . LEU A 1 86 ? -4.467 -4.349 12.581 1.00 95.00 86 LEU A O 1
ATOM 597 N N . GLN A 1 87 ? -4.490 -3.205 14.507 1.00 95.38 87 GLN A N 1
ATOM 598 C CA . GLN A 1 87 ? -4.616 -4.410 15.341 1.00 95.38 87 GLN A CA 1
ATOM 599 C C . GLN A 1 87 ? -5.906 -5.189 15.057 1.00 95.38 87 GLN A C 1
ATOM 601 O O . GLN A 1 87 ? -5.920 -6.411 15.206 1.00 95.38 87 GLN A O 1
ATOM 606 N N . ALA A 1 88 ? -6.967 -4.513 14.607 1.00 94.88 88 ALA A N 1
ATOM 607 C CA . ALA A 1 88 ? -8.221 -5.161 14.237 1.00 94.88 88 ALA A CA 1
ATOM 608 C C . ALA A 1 88 ? -8.041 -6.151 13.070 1.00 94.88 88 ALA A C 1
ATOM 610 O O . ALA A 1 88 ? -8.696 -7.186 13.036 1.00 94.88 88 ALA A O 1
ATOM 611 N N . LEU A 1 89 ? -7.085 -5.926 12.160 1.00 95.38 89 LEU A N 1
ATOM 612 C CA . LEU A 1 89 ? -6.862 -6.800 10.997 1.00 95.38 89 LEU A CA 1
ATOM 613 C C . LEU A 1 89 ? -6.513 -8.254 11.370 1.00 95.38 89 LEU A C 1
ATOM 615 O O . LEU A 1 89 ? -6.658 -9.153 10.540 1.00 95.38 89 LEU A O 1
ATOM 619 N N . ILE A 1 90 ? -6.097 -8.508 12.617 1.00 95.19 90 ILE A N 1
ATOM 620 C CA . ILE A 1 90 ? -5.885 -9.865 13.143 1.00 95.19 90 ILE A CA 1
ATOM 621 C C . ILE A 1 90 ? -7.183 -10.677 13.154 1.00 95.19 90 ILE A C 1
ATOM 623 O O . ILE A 1 90 ? -7.166 -11.876 12.866 1.00 95.19 90 ILE A O 1
ATOM 627 N N . ASP A 1 91 ? -8.307 -10.019 13.423 1.00 94.62 91 ASP A N 1
ATOM 628 C CA . ASP A 1 91 ? -9.611 -10.660 13.586 1.00 94.62 91 ASP A CA 1
ATOM 629 C C . ASP A 1 91 ? -10.256 -11.024 12.237 1.00 94.62 91 ASP A C 1
ATOM 631 O O . ASP A 1 91 ? -11.262 -11.736 12.200 1.00 94.62 91 ASP A O 1
ATOM 635 N N . GLY A 1 92 ? -9.653 -10.613 11.111 1.00 94.19 92 GLY A N 1
ATOM 636 C CA . GLY A 1 92 ? -10.157 -10.897 9.764 1.00 94.19 92 GLY A CA 1
ATOM 637 C C . GLY A 1 92 ? -10.338 -12.392 9.483 1.00 94.19 92 GLY A C 1
ATOM 638 O O . GLY A 1 92 ? -11.332 -12.798 8.878 1.00 94.19 92 GLY A O 1
ATOM 639 N N . LYS A 1 93 ? -9.436 -13.244 9.996 1.00 94.56 93 LYS A N 1
ATOM 640 C CA . LYS A 1 93 ? -9.558 -14.699 9.826 1.00 94.56 93 LYS A CA 1
ATOM 641 C C . LYS A 1 93 ? -10.735 -15.275 10.612 1.00 94.56 93 LYS A C 1
ATOM 643 O O . LYS A 1 93 ? -11.460 -16.102 10.080 1.00 94.56 93 LYS A O 1
ATOM 648 N N . SER A 1 94 ? -10.928 -14.870 11.863 1.00 95.12 94 SER A N 1
ATOM 649 C CA . SER A 1 94 ? -12.022 -15.394 12.690 1.00 95.12 94 SER A CA 1
ATOM 650 C C . SER A 1 94 ? -13.391 -14.887 12.247 1.00 95.12 94 SER A C 1
ATOM 652 O O . SER A 1 94 ? -14.362 -15.625 12.353 1.00 95.12 94 SER A O 1
ATOM 654 N N . LEU A 1 95 ? -13.473 -13.649 11.750 1.00 93.94 95 LEU A N 1
ATOM 655 C CA . LEU A 1 95 ? -14.740 -13.044 11.336 1.00 93.94 95 LEU A CA 1
ATOM 656 C C . LEU A 1 95 ? -15.161 -13.459 9.925 1.00 93.94 95 LEU A C 1
ATOM 658 O O . LEU A 1 95 ? -16.341 -13.689 9.685 1.00 93.94 95 LEU A O 1
ATOM 662 N N . PHE A 1 96 ? -14.206 -13.549 8.997 1.00 95.50 96 PHE A N 1
ATOM 663 C CA . PHE A 1 96 ? -14.504 -13.683 7.566 1.00 95.50 96 PHE A CA 1
ATOM 664 C C . PHE A 1 96 ? -13.774 -14.844 6.889 1.00 95.50 96 PHE A C 1
ATOM 666 O O . PHE A 1 96 ? -13.851 -14.992 5.674 1.00 95.50 96 PHE A O 1
ATOM 673 N N . ASN A 1 97 ? -13.012 -15.642 7.644 1.00 95.56 97 ASN A N 1
ATOM 674 C CA . ASN A 1 97 ? -12.082 -16.633 7.096 1.00 95.56 97 ASN A CA 1
ATOM 675 C C . ASN A 1 97 ? -11.047 -16.033 6.117 1.00 95.56 97 ASN A C 1
ATOM 677 O O . ASN A 1 97 ? -10.442 -16.743 5.315 1.00 95.56 97 ASN A O 1
ATOM 681 N N . ALA A 1 98 ? -10.797 -14.723 6.211 1.00 94.19 98 ALA A N 1
ATOM 682 C CA . ALA A 1 98 ? -9.878 -13.986 5.354 1.00 94.19 98 ALA A CA 1
ATOM 683 C C . ALA A 1 98 ? -8.698 -13.469 6.187 1.00 94.19 98 ALA A C 1
ATOM 685 O O . ALA A 1 98 ? -8.797 -12.457 6.877 1.00 94.19 98 ALA A O 1
ATOM 686 N N . GLN A 1 99 ? -7.567 -14.179 6.150 1.00 95.69 99 GLN A N 1
ATOM 687 C CA . GLN A 1 99 ? -6.331 -13.733 6.802 1.00 95.69 99 GLN A CA 1
ATOM 688 C C . GLN A 1 99 ? -5.548 -12.800 5.862 1.00 95.69 99 GLN A C 1
ATOM 690 O O . GLN A 1 99 ? -5.050 -13.291 4.842 1.00 95.69 99 GLN A O 1
ATOM 695 N N . PRO A 1 100 ? -5.359 -11.509 6.199 1.00 96.25 100 PRO A N 1
ATOM 696 C CA . PRO A 1 100 ? -4.630 -10.582 5.337 1.00 96.25 100 PRO A CA 1
ATOM 697 C C . PRO A 1 100 ? -3.184 -11.038 5.096 1.00 96.25 100 PRO A C 1
ATOM 699 O O . PRO A 1 100 ? -2.455 -11.364 6.038 1.00 96.25 100 PRO A O 1
ATOM 702 N N . ARG A 1 101 ? -2.770 -11.073 3.823 1.00 96.38 101 ARG A N 1
ATOM 703 C CA . ARG A 1 101 ? -1.397 -11.417 3.394 1.00 96.38 101 ARG A CA 1
ATOM 704 C C . ARG A 1 101 ? -0.582 -10.210 2.945 1.00 96.38 101 ARG A C 1
ATOM 706 O O . ARG A 1 101 ? 0.644 -10.256 3.017 1.00 96.38 101 ARG A O 1
ATOM 713 N N . LEU A 1 102 ? -1.263 -9.134 2.574 1.00 97.56 102 LEU A N 1
ATOM 714 C CA . LEU A 1 102 ? -0.701 -7.818 2.310 1.00 97.56 102 LEU A CA 1
ATOM 715 C C . LEU A 1 102 ? -1.327 -6.839 3.302 1.00 97.56 102 LEU A C 1
ATOM 717 O O . LEU A 1 102 ? -2.537 -6.881 3.527 1.00 97.56 102 LEU A O 1
ATOM 721 N N . LEU A 1 103 ? -0.504 -5.996 3.916 1.00 98.06 103 LEU A N 1
ATOM 722 C CA . LEU A 1 103 ? -0.945 -4.941 4.823 1.00 98.06 103 LEU A CA 1
ATOM 723 C C . LEU A 1 103 ? -0.599 -3.594 4.211 1.00 98.06 103 LEU A C 1
ATOM 725 O O . LEU A 1 103 ? 0.555 -3.360 3.856 1.00 98.06 103 LEU A O 1
ATOM 729 N N . ILE A 1 104 ? -1.588 -2.711 4.136 1.00 97.88 104 ILE A N 1
ATOM 730 C CA . ILE A 1 104 ? -1.420 -1.339 3.667 1.00 97.88 104 ILE A CA 1
ATOM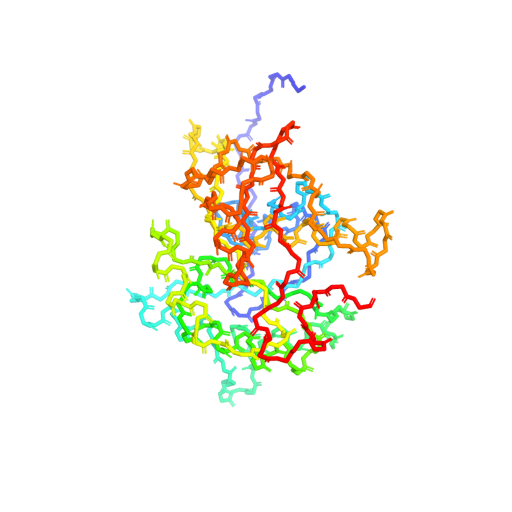 731 C C . ILE A 1 104 ? -2.048 -0.373 4.662 1.00 97.88 104 ILE A C 1
ATOM 733 O O . ILE A 1 104 ? -3.088 -0.661 5.252 1.00 97.88 104 ILE A O 1
ATOM 737 N N . ALA A 1 105 ? -1.422 0.786 4.820 1.00 96.81 105 ALA A N 1
ATOM 738 C CA . ALA A 1 105 ? -2.011 1.947 5.476 1.00 96.81 105 ALA A CA 1
ATOM 739 C C . ALA A 1 105 ? -1.729 3.158 4.577 1.00 96.81 105 ALA A C 1
ATOM 741 O O . ALA A 1 105 ? -0.769 3.893 4.834 1.00 96.81 105 ALA A O 1
ATOM 742 N N . PRO A 1 106 ? -2.493 3.321 3.478 1.00 95.62 106 PRO A N 1
ATOM 743 C CA . PRO A 1 106 ? -2.192 4.319 2.459 1.00 95.62 106 PRO A CA 1
ATOM 744 C C . PRO A 1 106 ? -2.056 5.708 3.078 1.00 95.62 106 PRO A C 1
ATOM 746 O O . PRO A 1 106 ? -2.884 6.083 3.909 1.00 95.62 106 PRO A O 1
ATOM 749 N N . LYS A 1 107 ? -1.000 6.449 2.709 1.00 92.25 107 LYS A N 1
ATOM 750 C CA . LYS A 1 107 ? -0.627 7.785 3.235 1.00 92.25 107 LYS A CA 1
ATOM 751 C C . LYS A 1 107 ? -0.131 7.785 4.686 1.00 92.25 107 LYS A C 1
ATOM 753 O O . LYS A 1 107 ? 0.761 8.557 5.024 1.00 92.25 107 LYS A O 1
ATOM 758 N N . HIS A 1 108 ? -0.675 6.934 5.548 1.00 95.62 108 HIS A N 1
ATOM 759 C CA . HIS A 1 108 ? -0.299 6.869 6.962 1.00 95.62 108 HIS A CA 1
ATOM 760 C C . HIS A 1 108 ? 1.018 6.128 7.190 1.00 95.62 108 HIS A C 1
ATOM 762 O O . HIS A 1 108 ? 1.747 6.452 8.125 1.00 95.62 108 HIS A O 1
ATOM 768 N N . SER A 1 109 ? 1.337 5.167 6.324 1.00 96.19 109 SER A N 1
ATOM 769 C CA . SER A 1 109 ? 2.542 4.348 6.427 1.00 96.19 109 SER A CA 1
ATOM 770 C C . SER A 1 109 ? 3.838 5.154 6.267 1.00 96.19 109 SER A C 1
ATOM 772 O O . SER A 1 109 ? 4.824 4.772 6.873 1.00 96.19 109 SER A O 1
ATOM 774 N N . ALA A 1 110 ? 3.821 6.327 5.620 1.00 95.00 110 ALA A N 1
ATOM 775 C CA . ALA A 1 110 ? 4.964 7.252 5.588 1.00 95.00 110 ALA A CA 1
ATOM 776 C C . ALA A 1 110 ? 5.363 7.787 6.983 1.00 95.00 110 ALA A C 1
ATOM 778 O O . ALA A 1 110 ? 6.475 8.272 7.185 1.00 95.00 110 ALA A O 1
ATOM 779 N N . THR A 1 111 ? 4.479 7.680 7.982 1.00 96.62 111 THR A N 1
ATOM 780 C CA . THR A 1 111 ? 4.811 7.981 9.380 1.00 96.62 111 THR A CA 1
ATOM 781 C C . THR A 1 111 ? 5.506 6.780 10.016 1.00 96.62 111 THR A C 1
ATOM 783 O O . THR A 1 111 ? 4.925 5.698 10.104 1.00 96.62 111 THR A O 1
ATOM 786 N N . LEU A 1 112 ? 6.730 6.974 10.524 1.00 96.94 112 LEU A N 1
ATOM 787 C CA . LEU A 1 112 ? 7.571 5.905 11.089 1.00 96.94 112 LEU A CA 1
ATOM 788 C C . LEU A 1 112 ? 6.833 5.048 12.133 1.00 96.94 112 LEU A C 1
ATOM 790 O O . LEU A 1 112 ? 6.905 3.825 12.087 1.00 96.94 112 LEU A O 1
ATOM 794 N N . ALA A 1 113 ? 6.067 5.670 13.035 1.00 97.25 113 ALA A N 1
ATOM 795 C CA . ALA A 1 113 ? 5.319 4.950 14.066 1.00 97.25 113 ALA A CA 1
ATOM 796 C C . ALA A 1 113 ? 4.285 3.961 13.486 1.00 97.25 113 ALA A C 1
ATOM 798 O O . ALA A 1 113 ? 4.129 2.856 14.008 1.00 97.25 113 ALA A O 1
ATOM 799 N N . VAL A 1 114 ? 3.613 4.326 12.386 1.00 97.25 114 VAL A N 1
ATOM 800 C CA . VAL A 1 114 ? 2.637 3.456 11.711 1.00 97.25 114 VAL A CA 1
ATOM 801 C C . VAL A 1 114 ? 3.349 2.302 11.018 1.00 97.25 114 VAL A C 1
ATOM 803 O O . VAL A 1 114 ? 2.962 1.153 11.217 1.00 97.25 114 VAL A O 1
ATOM 806 N N . ALA A 1 115 ? 4.413 2.575 10.259 1.00 97.69 115 ALA A N 1
ATOM 807 C CA . ALA A 1 115 ? 5.182 1.532 9.580 1.00 97.69 115 ALA A CA 1
ATOM 808 C C . ALA A 1 115 ? 5.815 0.528 10.558 1.00 97.69 115 ALA A C 1
ATOM 810 O O . ALA A 1 115 ? 5.762 -0.677 10.315 1.00 97.69 115 ALA A O 1
ATOM 811 N N . THR A 1 116 ? 6.320 0.984 11.708 1.00 98.06 116 THR A N 1
ATOM 812 C CA . THR A 1 116 ? 6.820 0.094 12.772 1.00 98.06 116 THR A CA 1
ATOM 813 C C . THR A 1 116 ? 5.712 -0.806 13.328 1.00 98.06 116 THR A C 1
ATOM 815 O O . THR A 1 116 ? 5.923 -2.003 13.539 1.00 98.06 116 THR A O 1
ATOM 818 N N . ALA A 1 117 ? 4.500 -0.274 13.524 1.00 97.75 117 ALA A N 1
ATOM 819 C CA . ALA A 1 117 ? 3.352 -1.085 13.931 1.00 97.75 117 ALA A CA 1
ATOM 820 C C . ALA A 1 117 ? 2.935 -2.089 12.839 1.00 97.75 117 ALA A C 1
ATOM 822 O O . ALA A 1 117 ? 2.605 -3.239 13.154 1.00 97.75 117 ALA A O 1
ATOM 823 N N . MET A 1 118 ? 2.989 -1.682 11.565 1.00 98.12 118 MET A N 1
ATOM 824 C CA . MET A 1 118 ? 2.736 -2.561 10.421 1.00 98.12 118 MET A CA 1
ATOM 825 C C . MET A 1 118 ? 3.747 -3.706 10.350 1.00 98.12 118 MET A C 1
ATOM 827 O O . MET A 1 118 ? 3.338 -4.831 10.082 1.00 98.12 118 MET A O 1
ATOM 831 N N . ASP A 1 119 ? 5.028 -3.464 10.632 1.00 98.00 119 ASP A N 1
ATOM 832 C CA . ASP A 1 119 ? 6.063 -4.503 10.644 1.00 98.00 119 ASP A CA 1
ATOM 833 C C . ASP A 1 119 ? 5.787 -5.576 11.707 1.00 98.00 119 ASP A C 1
ATOM 835 O O . ASP A 1 119 ? 5.691 -6.774 11.410 1.00 98.00 119 ASP A O 1
ATOM 839 N N . GLY A 1 120 ? 5.537 -5.143 12.948 1.00 97.31 120 GLY A N 1
ATOM 840 C CA . GLY A 1 120 ? 5.186 -6.051 14.041 1.00 97.31 120 GLY A CA 1
ATOM 841 C C . GLY A 1 120 ? 3.921 -6.864 13.746 1.00 97.31 120 GLY A C 1
ATOM 842 O O . GLY A 1 120 ? 3.848 -8.060 14.054 1.00 97.31 120 GLY A O 1
ATOM 843 N N . LEU A 1 121 ? 2.929 -6.247 13.101 1.00 97.06 121 LEU A N 1
ATOM 844 C CA . LEU A 1 121 ? 1.708 -6.927 12.679 1.00 97.06 121 LEU A CA 1
ATOM 845 C C . LEU A 1 121 ? 1.948 -7.888 11.501 1.00 97.06 121 LEU A C 1
ATOM 847 O O . LEU A 1 121 ? 1.435 -9.011 11.513 1.00 97.06 121 LEU A O 1
ATOM 851 N N . ALA A 1 122 ? 2.762 -7.499 10.519 1.00 97.50 122 ALA A N 1
ATOM 852 C CA . ALA A 1 122 ? 3.123 -8.328 9.372 1.00 97.50 122 ALA A CA 1
ATOM 853 C C . ALA A 1 122 ? 3.876 -9.590 9.809 1.00 97.50 122 ALA A C 1
ATOM 855 O O . ALA A 1 122 ? 3.617 -10.682 9.289 1.00 97.50 122 ALA A O 1
ATOM 856 N N . ALA A 1 123 ? 4.748 -9.479 10.814 1.00 96.69 123 ALA A N 1
ATOM 857 C CA . ALA A 1 123 ? 5.409 -10.625 11.427 1.00 96.69 123 ALA A CA 1
ATOM 858 C C . ALA A 1 123 ? 4.396 -11.611 12.038 1.00 96.69 123 ALA A C 1
ATOM 860 O O . ALA A 1 123 ? 4.469 -12.811 11.750 1.00 96.69 123 ALA A O 1
ATOM 861 N N . LYS A 1 124 ? 3.410 -11.111 12.801 1.00 95.81 124 LYS A N 1
ATOM 862 C CA . LYS A 1 124 ? 2.349 -11.926 13.427 1.00 95.81 124 LYS A CA 1
ATOM 863 C C . LYS A 1 124 ? 1.446 -12.609 12.398 1.00 95.81 124 LYS A C 1
ATOM 865 O O . LYS A 1 124 ? 1.234 -13.818 12.470 1.00 95.81 124 LYS A O 1
ATOM 870 N N . LEU A 1 125 ? 0.954 -11.860 11.410 1.00 96.06 125 LEU A N 1
ATOM 871 C CA . LEU A 1 125 ? 0.057 -12.376 10.366 1.00 96.06 125 LEU A CA 1
ATOM 872 C C . LEU A 1 125 ? 0.777 -13.164 9.273 1.00 96.06 125 LEU A C 1
ATOM 874 O O . LEU A 1 125 ? 0.136 -13.767 8.411 1.00 96.06 125 LEU A O 1
ATOM 878 N N . ARG A 1 126 ? 2.112 -13.182 9.315 1.00 95.50 126 ARG A N 1
ATOM 879 C CA . ARG A 1 126 ? 2.974 -13.681 8.244 1.00 95.50 126 ARG A CA 1
ATOM 880 C C . ARG A 1 126 ? 2.686 -12.999 6.900 1.00 95.50 126 ARG A C 1
ATOM 882 O O . ARG A 1 126 ? 2.931 -13.623 5.868 1.00 95.50 126 ARG A O 1
ATOM 889 N N . ALA A 1 127 ? 2.285 -11.735 6.930 1.00 96.88 127 ALA A N 1
ATOM 890 C CA . ALA A 1 127 ? 2.031 -10.882 5.776 1.00 96.88 127 ALA A CA 1
ATOM 891 C C . ALA A 1 127 ? 3.300 -10.139 5.307 1.00 96.88 127 ALA A C 1
ATOM 893 O O . ALA A 1 127 ? 4.384 -10.326 5.880 1.00 96.88 127 ALA A O 1
ATOM 894 N N . ILE A 1 128 ? 3.150 -9.322 4.266 1.00 97.62 128 ILE A N 1
ATOM 895 C CA . ILE A 1 128 ? 4.087 -8.270 3.847 1.00 97.62 128 ILE A CA 1
ATOM 896 C C . ILE A 1 128 ? 3.386 -6.919 4.046 1.00 97.62 128 ILE A C 1
ATOM 898 O O . ILE A 1 128 ? 2.240 -6.747 3.633 1.00 97.62 128 ILE A O 1
ATOM 902 N N . ALA A 1 129 ? 4.056 -5.982 4.705 1.00 98.19 129 ALA A N 1
ATOM 903 C CA . ALA A 1 129 ? 3.638 -4.595 4.840 1.00 98.19 129 ALA A CA 1
ATOM 904 C C . ALA A 1 129 ? 4.148 -3.793 3.638 1.00 98.19 129 ALA A C 1
ATOM 906 O O . ALA A 1 129 ? 5.360 -3.673 3.450 1.00 98.19 129 ALA A O 1
ATOM 907 N N . LEU A 1 130 ? 3.230 -3.254 2.836 1.00 98.19 130 LEU A N 1
ATOM 908 C CA . LEU A 1 130 ? 3.557 -2.337 1.747 1.00 98.19 130 LEU A CA 1
ATOM 909 C C . LEU A 1 130 ? 3.496 -0.915 2.307 1.00 98.19 130 LEU A C 1
ATOM 911 O O . LEU A 1 130 ? 2.427 -0.433 2.695 1.00 98.19 130 LEU A O 1
ATOM 915 N N . VAL A 1 131 ? 4.660 -0.286 2.406 1.00 98.06 131 VAL A N 1
ATOM 916 C CA . VAL A 1 131 ? 4.854 1.017 3.045 1.00 98.06 131 VAL A CA 1
ATOM 917 C C . VAL A 1 131 ? 5.101 2.065 1.966 1.00 98.06 131 VAL A C 1
ATOM 919 O O . VAL A 1 131 ? 5.804 1.808 0.991 1.00 98.06 131 VAL A O 1
ATOM 922 N N . ASP A 1 132 ? 4.510 3.240 2.141 1.00 97.38 132 ASP A N 1
ATOM 923 C CA . ASP A 1 132 ? 4.739 4.413 1.307 1.00 97.38 132 ASP A CA 1
ATOM 924 C C . ASP A 1 132 ? 5.957 5.189 1.822 1.00 97.38 132 ASP A C 1
ATOM 926 O O . ASP A 1 132 ? 6.111 5.395 3.029 1.00 97.38 132 ASP A O 1
ATOM 930 N N . GLY A 1 133 ? 6.809 5.654 0.912 1.00 94.75 133 GLY A N 1
ATOM 931 C CA . GLY A 1 133 ? 7.832 6.641 1.235 1.00 94.75 133 GLY A CA 1
ATOM 932 C C . GLY A 1 133 ? 7.252 8.040 1.483 1.00 94.75 133 GLY A C 1
ATOM 933 O O . GLY A 1 133 ? 6.067 8.293 1.251 1.00 94.75 133 GLY A O 1
ATOM 934 N N . PRO A 1 134 ? 8.087 8.985 1.947 1.00 93.56 134 PRO A N 1
ATOM 935 C CA . PRO A 1 134 ? 7.669 10.366 2.176 1.00 93.56 134 PRO A CA 1
ATOM 936 C C . PRO A 1 134 ? 7.293 11.115 0.885 1.00 93.56 134 PRO A C 1
ATOM 938 O O . PRO A 1 134 ? 6.657 12.163 0.967 1.00 93.56 134 PRO A O 1
ATOM 941 N N . GLY A 1 135 ? 7.691 10.631 -0.299 1.00 91.06 135 GLY A N 1
ATOM 942 C CA . GLY A 1 135 ? 7.352 11.239 -1.587 1.00 91.06 135 GLY A CA 1
ATOM 943 C C . GLY A 1 135 ? 8.080 12.551 -1.902 1.00 91.06 135 GLY A C 1
ATOM 944 O O . GLY A 1 135 ? 7.864 13.104 -2.976 1.00 91.06 135 GLY A O 1
ATOM 945 N N . THR A 1 136 ? 8.954 13.043 -1.014 1.00 93.75 136 THR A N 1
ATOM 946 C CA . THR A 1 136 ? 9.627 14.349 -1.136 1.00 93.75 136 THR A CA 1
ATOM 947 C C . THR A 1 136 ? 10.917 14.281 -1.957 1.00 93.75 136 THR A C 1
ATOM 949 O O . THR A 1 136 ? 10.893 14.614 -3.139 1.00 93.75 136 THR A O 1
ATOM 952 N N . THR A 1 137 ? 12.033 13.832 -1.376 1.00 95.38 137 THR A N 1
ATOM 953 C CA . THR A 1 137 ? 13.330 13.674 -2.066 1.00 95.38 137 THR A CA 1
ATOM 954 C C . THR A 1 137 ? 13.851 12.245 -1.956 1.00 95.38 137 THR A C 1
ATOM 956 O O . THR A 1 137 ? 13.406 11.477 -1.098 1.00 95.38 137 THR A O 1
ATOM 959 N N . ASP A 1 138 ? 14.812 11.890 -2.812 1.00 94.50 138 ASP A N 1
ATOM 960 C CA . ASP A 1 138 ? 15.445 10.568 -2.790 1.00 94.50 138 ASP A CA 1
ATOM 961 C C . ASP A 1 138 ? 16.174 10.331 -1.460 1.00 94.50 138 ASP A C 1
ATOM 963 O O . ASP A 1 138 ? 16.084 9.256 -0.869 1.00 94.50 138 ASP A O 1
ATOM 967 N N . GLU A 1 139 ? 16.842 11.356 -0.932 1.00 95.88 139 GLU A N 1
ATOM 968 C CA . GLU A 1 139 ? 17.549 11.308 0.349 1.00 95.88 139 GLU A CA 1
ATOM 969 C C . GLU A 1 139 ? 16.585 11.091 1.509 1.00 95.88 139 GLU A C 1
ATOM 971 O O . GLU A 1 139 ? 16.889 10.311 2.412 1.00 95.88 139 GLU A O 1
ATOM 976 N N . ALA A 1 140 ? 15.414 11.734 1.476 1.00 96.88 140 ALA A N 1
ATOM 977 C CA . ALA A 1 140 ? 14.378 11.526 2.478 1.00 96.88 140 ALA A CA 1
ATOM 978 C C . ALA A 1 140 ? 13.835 10.090 2.429 1.00 96.88 140 ALA A C 1
ATOM 980 O O . ALA A 1 140 ? 13.675 9.466 3.478 1.00 96.88 140 ALA A O 1
ATOM 981 N N . ALA A 1 141 ? 13.613 9.538 1.231 1.00 96.69 141 ALA A N 1
ATOM 982 C CA . ALA A 1 141 ? 13.187 8.150 1.061 1.00 96.69 141 ALA A CA 1
ATOM 983 C C . ALA A 1 141 ? 14.255 7.158 1.558 1.00 96.69 141 ALA A C 1
ATOM 985 O O . ALA A 1 141 ? 13.944 6.246 2.326 1.00 96.69 141 ALA A O 1
ATOM 986 N N . MET A 1 142 ? 15.526 7.376 1.209 1.00 96.94 142 MET A N 1
ATOM 987 C CA . MET A 1 142 ? 16.651 6.561 1.684 1.00 96.94 142 MET A CA 1
ATOM 988 C C . MET A 1 142 ? 16.852 6.659 3.200 1.00 96.94 142 MET A C 1
ATOM 990 O O . MET A 1 142 ? 17.104 5.649 3.857 1.00 96.94 142 MET A O 1
ATOM 994 N N . ALA A 1 143 ? 16.739 7.857 3.779 1.00 97.69 143 ALA A N 1
ATOM 995 C CA . ALA A 1 143 ? 16.813 8.053 5.224 1.00 97.69 143 ALA A CA 1
ATOM 996 C C . ALA A 1 143 ? 15.647 7.360 5.938 1.00 97.69 143 ALA A C 1
ATOM 998 O O . ALA A 1 143 ? 15.846 6.742 6.983 1.00 97.69 143 ALA A O 1
ATOM 999 N N . TYR A 1 144 ? 14.450 7.410 5.351 1.00 97.50 144 TYR A N 1
ATOM 1000 C CA . TYR A 1 144 ? 13.280 6.718 5.870 1.00 97.50 144 TYR A CA 1
ATOM 1001 C C . TYR A 1 144 ? 13.458 5.191 5.843 1.00 97.50 144 TYR A C 1
ATOM 1003 O O . TYR A 1 144 ? 13.244 4.539 6.866 1.00 97.50 144 TYR A O 1
ATOM 1011 N N . ALA A 1 145 ? 13.933 4.631 4.725 1.00 97.25 145 ALA A N 1
ATOM 1012 C CA . ALA A 1 145 ? 14.186 3.197 4.564 1.00 97.25 145 ALA A CA 1
ATOM 1013 C C . ALA A 1 145 ? 15.186 2.643 5.595 1.00 97.25 145 ALA A C 1
ATOM 1015 O O . ALA A 1 145 ? 14.981 1.554 6.126 1.00 97.25 145 ALA A O 1
ATOM 1016 N N . LYS A 1 146 ? 16.226 3.417 5.940 1.00 97.25 146 LYS A N 1
ATOM 1017 C CA . LYS A 1 146 ? 17.259 3.034 6.924 1.00 97.25 146 LYS A CA 1
ATOM 1018 C C . LYS A 1 146 ? 16.737 2.817 8.347 1.00 97.25 146 LYS A C 1
ATOM 1020 O O . LYS A 1 146 ? 17.448 2.224 9.153 1.00 97.25 146 LYS A O 1
ATOM 1025 N N . ASN A 1 147 ? 15.519 3.258 8.666 1.00 97.19 147 ASN A N 1
ATOM 1026 C CA . ASN A 1 147 ? 14.907 2.971 9.967 1.00 97.19 147 ASN A CA 1
ATOM 1027 C C . ASN A 1 147 ? 14.482 1.501 10.115 1.00 97.19 147 ASN A C 1
ATOM 1029 O O . ASN A 1 147 ? 14.137 1.079 11.218 1.00 97.19 147 ASN A O 1
ATOM 1033 N N . PHE A 1 148 ? 14.497 0.721 9.028 1.00 97.06 148 PHE A N 1
ATOM 1034 C CA . PHE A 1 148 ? 14.010 -0.651 9.012 1.00 97.06 148 PHE A CA 1
ATOM 1035 C C . PHE A 1 148 ? 15.074 -1.639 8.520 1.00 97.06 148 PHE A C 1
ATOM 1037 O O . PHE A 1 148 ? 15.840 -1.357 7.605 1.00 97.06 148 PHE A O 1
ATOM 1044 N N . GLY A 1 149 ? 15.070 -2.834 9.116 1.00 96.00 149 GLY A N 1
ATOM 1045 C CA . GLY A 1 149 ? 15.865 -3.997 8.695 1.00 96.00 149 GLY A CA 1
ATOM 1046 C C . GLY A 1 149 ? 15.007 -5.249 8.472 1.00 96.00 149 GLY A C 1
ATOM 1047 O O . GLY A 1 149 ? 15.497 -6.377 8.570 1.00 96.00 149 GLY A O 1
ATOM 1048 N N . SER A 1 150 ? 13.700 -5.074 8.256 1.00 96.50 150 SER A N 1
ATOM 1049 C CA . SER A 1 150 ? 12.722 -6.161 8.263 1.00 96.50 150 SER A CA 1
ATOM 1050 C C . SER A 1 150 ? 12.459 -6.750 6.881 1.00 96.50 150 SER A C 1
ATOM 1052 O O . SER A 1 150 ? 12.092 -6.055 5.937 1.00 96.50 150 SER A O 1
ATOM 1054 N N . LYS A 1 151 ? 12.487 -8.086 6.807 1.00 95.88 151 LYS A N 1
ATOM 1055 C CA . LYS A 1 151 ? 12.074 -8.866 5.626 1.00 95.88 151 LYS A CA 1
ATOM 1056 C C . LYS A 1 151 ? 10.583 -8.800 5.295 1.00 95.88 151 LYS A C 1
ATOM 1058 O O . LYS A 1 151 ? 10.124 -9.462 4.365 1.00 95.88 151 LYS A O 1
ATOM 1063 N N . ARG A 1 152 ? 9.784 -8.142 6.138 1.00 97.00 152 ARG A N 1
ATOM 1064 C CA . ARG A 1 152 ? 8.331 -8.029 5.964 1.00 97.00 152 ARG A CA 1
ATOM 1065 C C . ARG A 1 152 ? 7.910 -6.674 5.432 1.00 97.00 152 ARG A C 1
ATOM 1067 O O . ARG A 1 152 ? 6.730 -6.532 5.141 1.00 97.00 152 ARG A O 1
ATOM 1074 N N . ILE A 1 153 ? 8.831 -5.724 5.292 1.00 97.94 153 ILE A N 1
ATOM 1075 C CA . ILE A 1 153 ? 8.532 -4.405 4.746 1.00 97.94 153 ILE A CA 1
ATOM 1076 C C . ILE A 1 153 ? 8.981 -4.349 3.292 1.00 97.94 153 ILE A C 1
ATOM 1078 O O . ILE A 1 153 ? 10.121 -4.681 2.961 1.00 97.94 153 ILE A O 1
ATOM 1082 N N . TYR A 1 154 ? 8.070 -3.898 2.443 1.00 98.25 154 TYR A N 1
ATOM 1083 C CA . TYR A 1 154 ? 8.325 -3.534 1.062 1.00 98.25 154 TYR A CA 1
ATOM 1084 C C . TYR A 1 154 ? 7.967 -2.055 0.909 1.00 98.25 154 TYR A C 1
ATOM 1086 O O . TYR A 1 154 ? 6.805 -1.678 1.064 1.00 98.25 154 TYR A O 1
ATOM 1094 N N . LEU A 1 155 ? 8.973 -1.212 0.683 1.00 98.06 155 LEU A N 1
ATOM 1095 C CA . LEU A 1 155 ? 8.806 0.236 0.594 1.00 98.06 155 LEU A CA 1
ATOM 1096 C C . LEU A 1 155 ? 8.660 0.654 -0.869 1.00 98.06 155 LEU A C 1
ATOM 1098 O O . LEU A 1 155 ? 9.483 0.260 -1.692 1.00 98.06 155 LEU A O 1
ATOM 1102 N N . CYS A 1 156 ? 7.654 1.472 -1.169 1.00 97.75 156 CYS A N 1
ATOM 1103 C CA . CYS A 1 156 ? 7.466 2.088 -2.478 1.00 97.75 156 CYS A CA 1
ATOM 1104 C C . CYS A 1 156 ? 7.528 3.616 -2.368 1.00 97.75 156 CYS A C 1
ATOM 1106 O O . CYS A 1 156 ? 6.786 4.221 -1.593 1.00 97.75 156 CYS A O 1
ATOM 1108 N N . ASP A 1 157 ? 8.385 4.237 -3.171 1.00 97.38 157 ASP A N 1
ATOM 1109 C CA . ASP A 1 157 ? 8.513 5.687 -3.311 1.00 97.38 157 ASP A CA 1
ATOM 1110 C C . ASP A 1 157 ? 8.890 6.005 -4.767 1.00 97.38 157 ASP A C 1
ATOM 1112 O O . ASP A 1 157 ? 9.792 5.362 -5.306 1.00 97.38 157 ASP A O 1
ATOM 1116 N N . PRO A 1 158 ? 8.232 6.954 -5.453 1.00 96.44 158 PRO A N 1
ATOM 1117 C CA . PRO A 1 158 ? 7.260 7.932 -4.961 1.00 96.44 158 PRO A CA 1
ATOM 1118 C C . PRO A 1 158 ? 5.801 7.437 -5.026 1.00 96.44 158 PRO A C 1
ATOM 1120 O O . PRO A 1 158 ? 5.524 6.281 -5.344 1.00 96.44 158 PRO A O 1
ATOM 1123 N N . GLY A 1 159 ? 4.861 8.336 -4.718 1.00 96.38 159 GLY A N 1
ATOM 1124 C CA . GLY A 1 159 ? 3.427 8.117 -4.902 1.00 96.38 159 GLY A CA 1
ATOM 1125 C C . GLY A 1 159 ? 3.000 8.117 -6.373 1.00 96.38 159 GLY A C 1
ATOM 1126 O O . GLY A 1 159 ? 3.787 8.381 -7.288 1.00 96.38 159 GLY A O 1
ATOM 1127 N N . VAL A 1 160 ? 1.712 7.873 -6.595 1.00 97.12 160 VAL A N 1
ATOM 1128 C CA . VAL A 1 160 ? 1.073 7.866 -7.918 1.00 97.12 160 VAL A CA 1
ATOM 1129 C C . VAL A 1 160 ? 0.204 9.098 -8.125 1.00 97.12 160 VAL A C 1
ATOM 1131 O O . VAL A 1 160 ? -0.215 9.757 -7.176 1.00 97.12 160 VAL A O 1
ATOM 1134 N N . GLN A 1 161 ? -0.106 9.379 -9.381 1.00 96.81 161 GLN A N 1
ATOM 1135 C CA . GLN A 1 161 ? -1.154 10.309 -9.771 1.00 96.81 161 GLN A CA 1
ATOM 1136 C C . GLN A 1 161 ? -2.222 9.561 -10.551 1.00 96.81 161 GLN A C 1
ATOM 1138 O O . GLN A 1 161 ? -1.897 8.704 -11.376 1.00 96.81 161 GLN A O 1
ATOM 1143 N N . TYR A 1 162 ? -3.483 9.909 -10.328 1.00 95.19 162 TYR A N 1
ATOM 1144 C CA . TYR A 1 162 ? -4.608 9.360 -11.080 1.00 95.19 162 TYR A CA 1
ATOM 1145 C C . TYR A 1 162 ? -5.664 10.431 -11.342 1.00 95.19 162 TYR A C 1
ATOM 1147 O O . TYR A 1 162 ? -5.705 11.458 -10.665 1.00 95.19 162 TYR A O 1
ATOM 1155 N N . TRP A 1 163 ? -6.512 10.194 -12.340 1.00 94.06 163 TRP A N 1
ATOM 1156 C CA . TRP A 1 163 ? -7.639 11.068 -12.649 1.00 94.06 163 TRP A CA 1
ATOM 1157 C C . TRP A 1 163 ? -8.834 10.741 -11.748 1.00 94.06 163 TRP A C 1
ATOM 1159 O O . TRP A 1 163 ? -9.413 9.658 -11.856 1.00 94.06 163 TRP A O 1
ATOM 1169 N N . ASP A 1 164 ? -9.215 11.675 -10.879 1.00 90.31 164 ASP A N 1
ATOM 1170 C CA . ASP A 1 164 ? -10.414 11.568 -10.050 1.00 90.31 164 ASP A CA 1
ATOM 1171 C C . ASP A 1 164 ? -11.604 12.176 -10.800 1.00 90.31 164 ASP A C 1
ATOM 1173 O O . ASP A 1 164 ? -11.616 13.362 -11.134 1.00 90.31 164 ASP A O 1
ATOM 1177 N N . THR A 1 165 ? -12.612 11.351 -11.079 1.00 87.50 165 THR A N 1
ATOM 1178 C CA . THR A 1 165 ? -13.809 11.761 -11.825 1.00 87.50 165 THR A CA 1
ATOM 1179 C C . THR A 1 165 ? -14.770 12.604 -10.988 1.00 87.50 165 THR A C 1
ATOM 1181 O O . THR A 1 165 ? -15.479 13.432 -11.559 1.00 87.50 165 THR A O 1
ATOM 1184 N N . THR A 1 166 ? -14.739 12.494 -9.654 1.00 85.00 166 THR A N 1
ATOM 1185 C CA . THR A 1 166 ? -15.551 13.327 -8.753 1.00 85.00 166 THR A CA 1
ATOM 1186 C C . THR A 1 166 ? -15.052 14.767 -8.752 1.00 85.00 166 THR A C 1
ATOM 1188 O O . THR A 1 166 ? -15.840 15.709 -8.811 1.00 85.00 166 THR A O 1
ATOM 1191 N N . THR A 1 167 ? -13.730 14.955 -8.715 1.00 87.81 167 THR A N 1
ATOM 1192 C CA . THR A 1 167 ? -13.118 16.297 -8.730 1.00 87.81 167 THR A CA 1
ATOM 1193 C C . THR A 1 167 ? -12.743 16.780 -10.131 1.00 87.81 167 THR A C 1
ATOM 1195 O O . THR A 1 167 ? -12.409 17.954 -10.296 1.00 87.81 167 THR A O 1
ATOM 1198 N N . SER A 1 168 ? -12.825 15.897 -11.135 1.00 90.81 168 SER A N 1
ATOM 1199 C CA . SER A 1 168 ? -12.430 16.136 -12.530 1.00 90.81 168 SER A CA 1
ATOM 1200 C C . SER A 1 168 ? -11.006 16.688 -12.658 1.00 90.81 168 SER A C 1
ATOM 1202 O O . SER A 1 168 ? -10.762 17.651 -13.390 1.00 90.81 168 SER A O 1
ATOM 1204 N N . LYS A 1 169 ? -10.069 16.115 -11.891 1.00 93.50 169 LYS A N 1
ATOM 1205 C CA . LYS A 1 169 ? -8.660 16.530 -11.850 1.00 93.50 169 LYS A CA 1
ATOM 1206 C C . LYS A 1 169 ? -7.737 15.341 -11.613 1.00 93.50 169 LYS A C 1
ATOM 1208 O O . LYS A 1 169 ? -8.107 14.361 -10.970 1.00 93.50 169 LYS A O 1
ATOM 1213 N N . THR A 1 170 ? -6.498 15.466 -12.079 1.00 93.75 170 THR A N 1
ATOM 1214 C CA . THR A 1 170 ? -5.410 14.590 -11.642 1.00 93.75 170 THR A CA 1
ATOM 1215 C C . THR A 1 170 ? -5.045 14.922 -10.199 1.00 93.75 170 THR A C 1
ATOM 1217 O O . THR A 1 170 ? -4.776 16.083 -9.888 1.00 93.75 170 THR A O 1
ATOM 1220 N N . ILE A 1 171 ? -5.039 13.913 -9.329 1.00 94.56 171 ILE A N 1
ATOM 1221 C CA . ILE A 1 171 ? -4.705 14.056 -7.911 1.00 94.56 171 ILE A CA 1
ATOM 1222 C C . ILE A 1 171 ? -3.593 13.094 -7.497 1.00 94.56 171 ILE A C 1
ATOM 1224 O O . ILE A 1 171 ? -3.472 11.986 -8.026 1.00 94.56 171 ILE A O 1
ATOM 1228 N N . ASP A 1 172 ? -2.798 13.535 -6.527 1.00 95.56 172 ASP A N 1
ATOM 1229 C CA . ASP A 1 172 ? -1.727 12.746 -5.927 1.00 95.56 172 ASP A CA 1
ATOM 1230 C C . ASP A 1 172 ? -2.294 11.730 -4.928 1.00 95.56 172 ASP A C 1
ATOM 1232 O O . ASP A 1 172 ? -3.201 12.030 -4.141 1.00 95.56 172 ASP A O 1
ATOM 1236 N N . ALA A 1 173 ? -1.720 10.530 -4.917 1.00 95.06 173 ALA A N 1
ATOM 1237 C CA . ALA A 1 173 ? -2.070 9.472 -3.985 1.00 95.06 173 ALA A CA 1
ATOM 1238 C C . ALA A 1 173 ? -0.855 8.634 -3.553 1.00 95.06 173 ALA A C 1
ATOM 1240 O O . ALA A 1 173 ? 0.132 8.517 -4.284 1.00 95.06 173 ALA A O 1
ATOM 1241 N N . PRO A 1 174 ? -0.920 8.016 -2.360 1.00 95.56 174 PRO A N 1
ATOM 1242 C CA . PRO A 1 174 ? 0.048 6.999 -1.954 1.00 95.56 174 PRO A CA 1
ATOM 1243 C C . PRO A 1 174 ? 0.048 5.809 -2.924 1.00 95.56 174 PRO A C 1
ATOM 1245 O O . PRO A 1 174 ? -1.004 5.394 -3.414 1.00 95.56 174 PRO A O 1
ATOM 1248 N N . ALA A 1 175 ? 1.222 5.226 -3.168 1.00 96.44 175 ALA A N 1
ATOM 1249 C CA . ALA A 1 175 ? 1.379 4.122 -4.113 1.00 96.44 175 ALA A CA 1
ATOM 1250 C C . ALA A 1 175 ? 0.914 2.768 -3.547 1.00 96.44 175 ALA A C 1
ATOM 1252 O O . ALA A 1 175 ? 0.530 1.883 -4.314 1.00 96.44 175 ALA A O 1
ATOM 1253 N N . SER A 1 176 ? 0.917 2.595 -2.221 1.00 97.31 176 SER A N 1
ATOM 1254 C CA . SER A 1 176 ? 0.705 1.311 -1.539 1.00 97.31 176 SER A CA 1
ATOM 1255 C C . SER A 1 176 ? -0.556 0.559 -1.974 1.00 97.31 176 SER A C 1
ATOM 1257 O O . SER A 1 176 ? -0.506 -0.664 -2.098 1.00 97.31 176 SER A O 1
ATOM 1259 N N . ALA A 1 177 ? -1.662 1.250 -2.269 1.00 97.31 177 ALA A N 1
ATOM 1260 C CA . ALA A 1 177 ? -2.895 0.612 -2.741 1.00 97.31 177 ALA A CA 1
ATOM 1261 C C . ALA A 1 177 ? -2.759 0.023 -4.161 1.00 97.31 177 ALA A C 1
ATOM 1263 O O . ALA A 1 177 ? -3.141 -1.124 -4.393 1.00 97.31 177 ALA A O 1
ATOM 1264 N N . TRP A 1 178 ? -2.148 0.757 -5.095 1.00 97.56 178 TRP A N 1
ATOM 1265 C CA . TRP A 1 178 ? -1.871 0.252 -6.445 1.00 97.56 178 TRP A CA 1
ATOM 1266 C C . TRP A 1 178 ? -0.849 -0.882 -6.421 1.00 97.56 178 TRP A C 1
ATOM 1268 O O . TRP A 1 178 ? -1.014 -1.878 -7.125 1.00 97.56 178 TRP A O 1
ATOM 1278 N N . VAL A 1 179 ? 0.181 -0.769 -5.576 1.00 97.69 179 VAL A N 1
ATOM 1279 C CA . VAL A 1 179 ? 1.168 -1.839 -5.378 1.00 97.69 179 VAL A CA 1
ATOM 1280 C C . VAL A 1 179 ? 0.488 -3.091 -4.818 1.00 97.69 179 VAL A C 1
ATOM 1282 O O . VAL A 1 179 ? 0.738 -4.184 -5.318 1.00 97.69 179 VAL A O 1
ATOM 1285 N N . ALA A 1 180 ? -0.429 -2.959 -3.854 1.00 97.69 180 ALA A N 1
ATOM 1286 C CA . ALA A 1 180 ? -1.197 -4.091 -3.331 1.00 97.69 180 ALA A CA 1
ATOM 1287 C C . ALA A 1 180 ? -2.038 -4.776 -4.417 1.00 97.69 180 ALA A C 1
ATOM 1289 O O . ALA A 1 180 ? -2.035 -6.005 -4.507 1.00 97.69 180 ALA A O 1
ATOM 1290 N N . GLY A 1 181 ? -2.710 -3.989 -5.263 1.00 97.06 181 GLY A N 1
ATOM 1291 C CA . GLY A 1 181 ? -3.437 -4.504 -6.425 1.00 97.06 181 GLY A CA 1
ATOM 1292 C C . GLY A 1 181 ? -2.524 -5.254 -7.394 1.00 97.06 181 GLY A C 1
ATOM 1293 O O . GLY A 1 181 ? -2.887 -6.322 -7.882 1.00 97.06 181 GLY A O 1
ATOM 1294 N N . LEU A 1 182 ? -1.310 -4.750 -7.624 1.00 96.88 182 LEU A N 1
ATOM 1295 C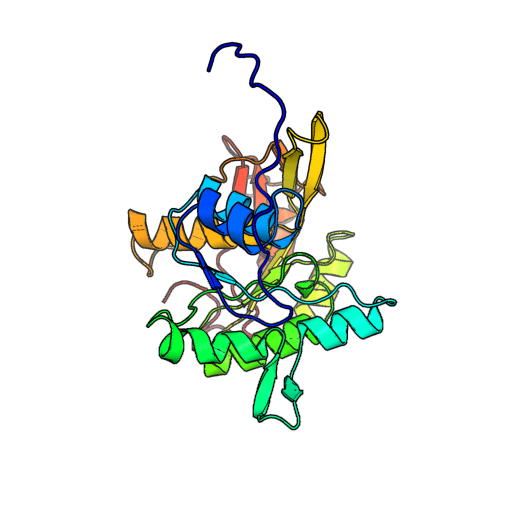 CA . LEU A 1 182 ? -0.338 -5.388 -8.507 1.00 96.88 182 LEU A CA 1
ATOM 1296 C C . LEU A 1 182 ? 0.211 -6.701 -7.937 1.00 96.88 182 LEU A C 1
ATOM 1298 O O . LEU A 1 182 ? 0.329 -7.671 -8.684 1.00 96.88 182 LEU A O 1
ATOM 1302 N N . PHE A 1 183 ? 0.498 -6.760 -6.633 1.00 97.38 183 PHE A N 1
ATOM 1303 C CA . PHE A 1 183 ? 0.870 -8.005 -5.951 1.00 97.38 183 PHE A CA 1
ATOM 1304 C C . PHE A 1 183 ? -0.252 -9.044 -6.066 1.00 97.38 183 PHE A C 1
ATOM 1306 O O . PHE A 1 183 ? -0.015 -10.141 -6.556 1.00 97.38 183 PHE A O 1
ATOM 1313 N N . ALA A 1 184 ? -1.487 -8.678 -5.705 1.00 96.44 184 ALA A N 1
ATOM 1314 C CA . ALA A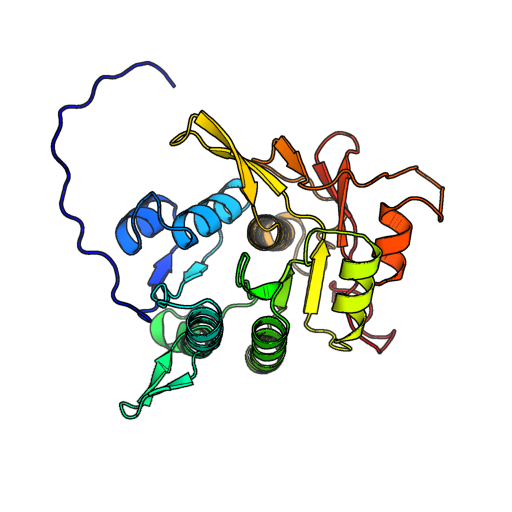 1 184 ? -2.627 -9.596 -5.761 1.00 96.44 184 ALA A CA 1
ATOM 1315 C C . ALA A 1 184 ? -2.919 -10.098 -7.189 1.00 96.44 184 ALA A C 1
ATOM 1317 O O . ALA A 1 184 ? -3.263 -11.265 -7.393 1.00 96.44 184 ALA A O 1
ATOM 1318 N N . TRP A 1 185 ? -2.758 -9.231 -8.191 1.00 97.38 185 TRP A N 1
ATOM 1319 C CA . TRP A 1 185 ? -2.872 -9.621 -9.594 1.00 97.38 185 TRP A CA 1
ATOM 1320 C C . TRP A 1 185 ? -1.737 -10.555 -10.024 1.00 97.38 185 TRP A C 1
ATOM 1322 O O . TRP A 1 185 ? -1.998 -11.563 -10.672 1.00 97.38 185 TRP A O 1
ATOM 1332 N N . THR A 1 186 ? -0.497 -10.262 -9.623 1.00 96.88 186 THR A N 1
ATOM 1333 C CA . THR A 1 186 ? 0.673 -11.100 -9.937 1.00 96.88 186 THR A CA 1
ATOM 1334 C C . THR A 1 186 ? 0.512 -12.501 -9.354 1.00 96.88 186 THR A C 1
ATOM 1336 O O . THR A 1 186 ? 0.746 -13.479 -10.060 1.00 96.88 186 THR A O 1
ATOM 1339 N N . ASP A 1 187 ? 0.033 -12.601 -8.112 1.00 95.88 187 ASP A N 1
ATOM 1340 C CA . ASP A 1 187 ? -0.249 -13.878 -7.454 1.00 95.88 187 ASP A CA 1
ATOM 1341 C C . ASP A 1 187 ? -1.287 -14.704 -8.227 1.00 95.88 187 ASP A C 1
ATOM 1343 O O . ASP A 1 187 ? -1.181 -15.928 -8.285 1.00 95.88 187 ASP A O 1
ATOM 1347 N N . THR A 1 188 ? -2.278 -14.038 -8.827 1.00 95.12 188 THR A N 1
ATOM 1348 C CA . THR A 1 188 ? -3.358 -14.687 -9.586 1.00 95.12 188 THR A CA 1
ATOM 1349 C C . THR A 1 188 ? -2.896 -15.127 -10.976 1.00 95.12 188 THR A C 1
ATOM 1351 O O . THR A 1 188 ? -3.199 -16.240 -11.393 1.00 95.12 188 THR A O 1
ATOM 1354 N N . GLU A 1 189 ? -2.168 -14.264 -11.687 1.00 96.44 189 GLU A N 1
ATOM 1355 C CA . GLU A 1 189 ? -1.776 -14.484 -13.085 1.00 96.44 189 GLU A CA 1
ATOM 1356 C C . GLU A 1 189 ? -0.525 -15.366 -13.219 1.00 96.44 189 GLU A C 1
ATOM 1358 O O . GLU A 1 189 ? -0.441 -16.212 -14.106 1.00 96.44 189 GLU A O 1
ATOM 1363 N N . TYR A 1 190 ? 0.460 -15.178 -12.336 1.00 95.88 190 TYR A N 1
ATOM 1364 C CA . TYR A 1 190 ? 1.778 -15.819 -12.433 1.00 95.88 190 TYR A CA 1
ATOM 1365 C C . TYR A 1 190 ? 2.132 -16.700 -11.230 1.00 95.88 190 TYR A C 1
ATOM 1367 O O . TYR A 1 190 ? 3.123 -17.431 -11.286 1.00 95.88 190 TYR A O 1
ATOM 1375 N N . GLY A 1 191 ? 1.346 -16.638 -10.153 1.00 94.50 191 GLY A N 1
ATOM 1376 C CA . GLY A 1 191 ? 1.631 -17.316 -8.893 1.00 94.50 191 GLY A CA 1
ATOM 1377 C C . GLY A 1 191 ? 2.447 -16.462 -7.920 1.00 94.50 191 GLY A C 1
ATOM 1378 O O . GLY A 1 191 ? 3.201 -15.571 -8.305 1.00 94.50 191 GLY A O 1
ATOM 1379 N N . PHE A 1 192 ? 2.327 -16.771 -6.627 1.00 91.81 192 PHE A N 1
ATOM 1380 C CA . PHE A 1 192 ? 2.911 -15.981 -5.530 1.00 91.81 192 PHE A CA 1
ATOM 1381 C C . PHE A 1 192 ? 4.451 -15.949 -5.495 1.00 91.81 192 PHE A C 1
ATOM 1383 O O . PHE A 1 192 ? 5.047 -15.150 -4.772 1.00 91.81 192 PHE A O 1
ATOM 1390 N N . TRP A 1 193 ? 5.113 -16.859 -6.213 1.00 92.38 193 TRP A N 1
ATOM 1391 C CA . TRP A 1 193 ? 6.575 -16.901 -6.336 1.00 92.38 193 TRP A CA 1
ATOM 1392 C C . TRP A 1 193 ? 7.091 -15.898 -7.376 1.00 92.38 193 TRP A C 1
ATOM 1394 O O . TRP A 1 193 ? 8.282 -15.579 -7.395 1.00 92.38 193 TRP A O 1
ATOM 1404 N N . ALA A 1 194 ? 6.218 -15.403 -8.259 1.00 95.88 194 ALA A N 1
ATOM 1405 C CA . ALA A 1 194 ? 6.589 -14.454 -9.292 1.00 95.88 194 ALA A CA 1
ATOM 1406 C C . ALA A 1 194 ? 6.789 -13.053 -8.707 1.00 95.88 194 ALA A C 1
ATOM 1408 O O . ALA A 1 194 ? 6.077 -12.603 -7.811 1.00 95.88 194 ALA A O 1
ATOM 1409 N N . SER A 1 195 ? 7.776 -12.331 -9.237 1.00 95.56 195 SER A N 1
ATOM 1410 C CA . SER A 1 195 ? 8.020 -10.963 -8.796 1.00 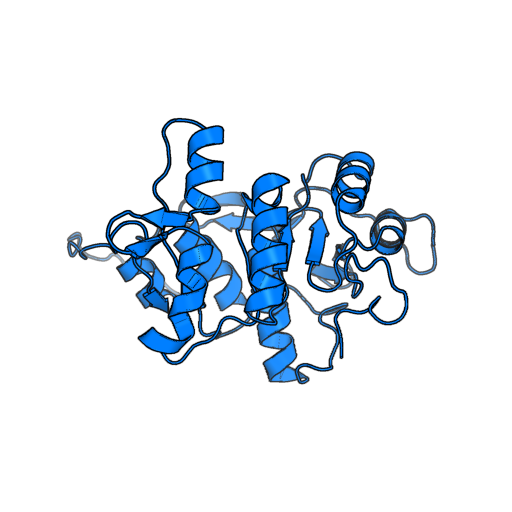95.56 195 SER A CA 1
ATOM 1411 C C . SER A 1 195 ? 6.951 -10.011 -9.344 1.00 95.56 195 SER A C 1
ATOM 1413 O O . SER A 1 195 ? 6.676 -10.049 -10.547 1.00 95.56 195 SER A O 1
ATOM 1415 N N . PRO A 1 196 ? 6.419 -9.096 -8.511 1.00 94.94 196 PRO A N 1
ATOM 1416 C CA . PRO A 1 196 ? 5.550 -8.017 -8.977 1.00 94.94 196 PRO A CA 1
ATOM 1417 C C . PRO A 1 196 ? 6.336 -6.897 -9.682 1.00 94.94 196 PRO A C 1
ATOM 1419 O O . PRO A 1 196 ? 5.738 -5.983 -10.245 1.00 94.94 196 PRO A O 1
ATOM 1422 N N . SER A 1 197 ? 7.675 -6.956 -9.680 1.00 95.25 197 SER A N 1
ATOM 1423 C CA . SER A 1 197 ? 8.517 -6.034 -10.445 1.00 95.25 197 SER A CA 1
ATOM 1424 C C . SER A 1 197 ? 8.338 -6.248 -11.950 1.00 95.25 197 SER A C 1
ATOM 1426 O O . SER A 1 197 ? 8.105 -7.361 -12.424 1.00 95.25 197 SER A O 1
ATOM 1428 N N . ASN A 1 198 ? 8.491 -5.168 -12.710 1.00 94.62 198 ASN A N 1
ATOM 1429 C CA . ASN A 1 198 ? 8.279 -5.075 -14.152 1.00 94.62 198 ASN A CA 1
ATOM 1430 C C . ASN A 1 198 ? 6.833 -5.352 -14.617 1.00 94.62 198 ASN A C 1
ATOM 1432 O O . ASN A 1 198 ? 6.584 -5.580 -15.804 1.00 94.62 198 ASN A O 1
ATOM 1436 N N . LYS A 1 199 ? 5.862 -5.348 -13.695 1.00 95.94 199 LYS A N 1
ATOM 1437 C CA . LYS A 1 199 ? 4.436 -5.473 -14.017 1.00 95.94 199 LYS A CA 1
ATOM 1438 C C . LYS A 1 199 ? 3.790 -4.096 -14.150 1.00 95.94 199 LYS A C 1
ATOM 1440 O O . LYS A 1 199 ? 4.179 -3.148 -13.471 1.00 95.94 199 LYS A O 1
ATOM 1445 N N . GLU A 1 200 ? 2.821 -4.009 -15.053 1.00 95.94 200 GLU A N 1
ATOM 1446 C CA . GLU A 1 200 ? 2.170 -2.759 -15.445 1.00 95.94 200 GLU A CA 1
ATOM 1447 C C . GLU A 1 200 ? 1.103 -2.327 -14.442 1.00 95.94 200 GLU A C 1
ATOM 1449 O O . GLU A 1 200 ? 0.256 -3.121 -14.020 1.00 95.94 200 GLU A O 1
ATOM 1454 N N . PHE A 1 201 ? 1.109 -1.041 -14.111 1.00 95.62 201 PHE A N 1
ATOM 1455 C CA . PHE A 1 201 ? 0.026 -0.407 -13.377 1.00 95.62 201 PHE A CA 1
ATOM 1456 C C . PHE A 1 201 ? -1.174 -0.129 -14.283 1.00 95.62 201 PHE A C 1
ATOM 1458 O O . PHE A 1 201 ? -1.040 0.143 -15.474 1.00 95.62 201 PHE A O 1
ATOM 1465 N N . VAL A 1 202 ? -2.362 -0.130 -13.679 1.00 94.62 202 VAL A N 1
ATOM 1466 C CA . VAL A 1 202 ? -3.620 0.277 -14.314 1.00 94.62 202 VAL A CA 1
ATOM 1467 C C . VAL A 1 202 ? -4.228 1.411 -13.497 1.00 94.62 202 VAL A C 1
ATOM 1469 O O . VAL A 1 202 ? -4.148 1.408 -12.270 1.00 94.62 202 VAL A O 1
ATOM 1472 N N . GLY A 1 203 ? -4.833 2.383 -14.180 1.00 90.69 203 GLY A N 1
ATOM 1473 C CA . GLY A 1 203 ? -5.564 3.471 -13.528 1.00 90.69 203 GLY A CA 1
ATOM 1474 C C . GLY A 1 203 ? -4.685 4.575 -12.938 1.00 90.69 203 GLY A C 1
ATOM 1475 O O . GLY A 1 203 ? -5.166 5.322 -12.094 1.00 90.69 203 GLY A O 1
ATOM 1476 N N . ILE A 1 204 ? -3.423 4.696 -13.368 1.00 95.69 204 ILE A N 1
ATOM 1477 C CA . ILE A 1 204 ? -2.556 5.830 -13.018 1.00 95.69 204 ILE A CA 1
ATOM 1478 C C . ILE A 1 204 ? -2.193 6.644 -14.256 1.00 95.69 204 ILE A C 1
ATOM 1480 O O . ILE A 1 204 ? -2.054 6.113 -15.356 1.00 95.69 204 ILE A O 1
ATOM 1484 N N . THR A 1 205 ? -2.031 7.947 -14.061 1.00 94.75 205 THR A N 1
ATOM 1485 C CA . THR A 1 205 ? -1.659 8.924 -15.092 1.00 94.75 205 THR A CA 1
ATOM 1486 C C . THR A 1 205 ? -0.246 9.467 -14.895 1.00 94.75 205 THR A C 1
ATOM 1488 O O . THR A 1 205 ? 0.297 10.105 -15.795 1.00 94.75 205 THR A O 1
ATOM 1491 N N . GLY A 1 206 ? 0.342 9.250 -13.717 1.00 95.00 206 GLY A N 1
ATOM 1492 C CA . GLY A 1 206 ? 1.552 9.932 -13.275 1.00 95.00 206 GLY A CA 1
ATOM 1493 C C . GLY A 1 206 ? 2.192 9.298 -12.047 1.00 95.00 206 GLY A C 1
ATOM 1494 O O . GLY A 1 206 ? 1.617 8.422 -11.401 1.00 95.00 206 GLY A O 1
ATOM 1495 N N . THR A 1 207 ? 3.370 9.804 -11.702 1.00 96.12 207 THR A N 1
ATOM 1496 C CA . THR A 1 207 ? 3.997 9.637 -10.389 1.00 96.12 207 THR A CA 1
ATOM 1497 C C . THR A 1 207 ? 4.110 11.012 -9.742 1.00 96.12 207 THR A C 1
ATOM 1499 O O . THR A 1 207 ? 4.279 12.007 -10.446 1.00 96.12 207 THR A O 1
ATOM 1502 N N . THR A 1 208 ? 4.030 11.096 -8.413 1.00 95.25 208 THR A N 1
ATOM 1503 C CA . THR A 1 208 ? 4.107 12.397 -7.713 1.00 95.25 208 THR A CA 1
ATOM 1504 C C . THR A 1 208 ? 5.474 13.059 -7.875 1.00 95.25 208 THR A C 1
ATOM 1506 O O . THR A 1 208 ? 5.600 14.279 -7.819 1.00 95.25 208 THR A O 1
ATOM 1509 N N . ARG A 1 209 ? 6.509 12.249 -8.116 1.00 94.06 209 ARG A N 1
ATOM 1510 C CA . ARG A 1 209 ? 7.846 12.697 -8.493 1.00 94.06 209 ARG A CA 1
ATOM 1511 C C . ARG A 1 209 ? 8.329 11.910 -9.712 1.00 94.06 209 ARG A C 1
ATOM 1513 O O . ARG A 1 209 ? 8.166 10.688 -9.738 1.00 94.06 209 ARG A O 1
ATOM 1520 N N . PRO A 1 210 ? 8.929 12.558 -10.724 1.00 91.44 210 PRO A N 1
ATOM 1521 C CA . PRO A 1 210 ? 9.529 11.840 -11.840 1.00 91.44 210 PRO A CA 1
ATOM 1522 C C . PRO A 1 210 ? 10.682 10.954 -11.358 1.00 91.44 210 PRO A C 1
ATOM 1524 O O . PRO A 1 210 ? 11.608 11.430 -10.692 1.00 91.44 210 PRO A O 1
ATOM 1527 N N . VAL A 1 211 ? 10.632 9.670 -11.706 1.00 91.81 211 VAL A N 1
ATOM 1528 C CA . VAL A 1 211 ? 11.728 8.726 -11.482 1.00 91.81 211 VAL A CA 1
ATOM 1529 C C . VAL A 1 211 ? 12.400 8.466 -12.816 1.00 91.81 211 VAL A C 1
ATOM 1531 O O . VAL A 1 211 ? 11.798 7.901 -13.724 1.00 91.81 211 VAL A O 1
ATOM 1534 N N . GLU A 1 212 ? 13.645 8.911 -12.934 1.00 91.88 212 GLU A N 1
ATOM 1535 C CA . GLU A 1 212 ? 14.464 8.627 -14.102 1.00 91.88 212 GLU A CA 1
ATOM 1536 C C . GLU A 1 212 ? 14.870 7.152 -14.111 1.00 91.88 212 GLU A C 1
ATOM 1538 O O . GLU A 1 212 ? 15.421 6.639 -13.131 1.00 91.88 212 GLU A O 1
ATOM 1543 N N . TYR A 1 213 ? 14.612 6.498 -15.240 1.00 90.44 213 TYR A N 1
ATOM 1544 C CA . TYR A 1 213 ? 15.071 5.154 -15.543 1.00 90.44 213 TYR A CA 1
ATOM 1545 C C . TYR A 1 213 ? 15.806 5.185 -16.877 1.00 90.44 213 TYR A C 1
ATOM 1547 O O . TYR A 1 213 ? 15.220 5.501 -17.910 1.00 90.44 213 TYR A O 1
ATOM 1555 N N . LEU A 1 214 ? 17.096 4.868 -16.833 1.00 88.06 214 LEU A N 1
ATOM 1556 C CA . LEU A 1 214 ? 17.943 4.734 -18.008 1.00 88.06 214 LEU A CA 1
ATOM 1557 C C . LEU A 1 214 ? 18.462 3.299 -18.043 1.00 88.06 214 LEU A C 1
ATOM 1559 O O . LEU A 1 214 ? 19.137 2.840 -17.116 1.00 88.06 214 LEU A O 1
ATOM 1563 N N . ALA A 1 215 ? 18.110 2.569 -19.100 1.00 78.50 215 ALA A N 1
ATOM 1564 C CA . ALA A 1 215 ? 18.503 1.177 -19.256 1.00 78.50 215 ALA A CA 1
ATOM 1565 C C . ALA A 1 215 ? 20.037 1.053 -19.265 1.00 78.50 215 ALA A C 1
ATOM 1567 O O . ALA A 1 215 ? 20.721 1.684 -20.066 1.00 78.50 215 ALA A O 1
ATOM 1568 N N . GLY A 1 216 ? 20.576 0.235 -18.358 1.00 77.44 216 GLY A N 1
ATOM 1569 C CA . GLY A 1 216 ? 22.019 0.012 -18.220 1.00 77.44 216 GLY A CA 1
ATOM 1570 C C . GLY A 1 216 ? 22.781 1.057 -17.394 1.00 77.44 216 GLY A C 1
ATOM 1571 O O . GLY A 1 216 ? 23.958 0.837 -17.115 1.00 77.44 216 GLY A O 1
ATOM 1572 N N . ASP A 1 217 ? 22.141 2.140 -16.943 1.00 84.38 217 ASP A N 1
ATOM 1573 C CA . ASP A 1 217 ? 22.791 3.159 -16.112 1.00 84.38 217 ASP A CA 1
ATOM 1574 C C . ASP A 1 217 ? 22.526 2.916 -14.620 1.00 84.38 217 ASP A C 1
ATOM 1576 O O . ASP A 1 217 ? 21.424 3.127 -14.109 1.00 84.38 217 ASP A O 1
ATOM 1580 N N . ALA A 1 218 ? 23.555 2.494 -13.887 1.00 76.88 218 ALA A N 1
ATOM 1581 C CA . ALA A 1 218 ? 23.466 2.251 -12.447 1.00 76.88 218 ALA A CA 1
ATOM 1582 C C . ALA A 1 218 ? 23.229 3.525 -11.611 1.00 76.88 218 ALA A C 1
ATOM 1584 O O . ALA A 1 218 ? 22.832 3.414 -10.450 1.00 76.88 218 ALA A O 1
ATOM 1585 N N . THR A 1 219 ? 23.475 4.710 -12.176 1.00 85.62 219 THR A N 1
ATOM 1586 C CA . THR A 1 219 ? 23.393 6.000 -11.478 1.00 85.62 219 THR A CA 1
ATOM 1587 C C . THR A 1 219 ? 22.021 6.658 -11.588 1.00 85.62 219 THR A C 1
ATOM 1589 O O . THR A 1 219 ? 21.738 7.582 -10.825 1.00 85.62 219 THR A O 1
ATOM 1592 N N . CYS A 1 220 ? 21.140 6.163 -12.469 1.00 91.31 220 CYS A N 1
ATOM 1593 C CA . CYS A 1 220 ? 19.796 6.717 -12.595 1.00 91.31 220 CYS A CA 1
ATOM 1594 C C . CYS A 1 220 ? 19.000 6.569 -11.290 1.00 91.31 220 CYS A C 1
ATOM 1596 O O . CYS A 1 220 ? 19.187 5.625 -10.511 1.00 91.31 220 CYS A O 1
ATOM 1598 N N . ARG A 1 221 ? 18.066 7.500 -11.064 1.00 92.94 221 ARG A N 1
ATOM 1599 C CA . ARG A 1 221 ? 17.273 7.583 -9.826 1.00 92.94 221 ARG A CA 1
ATOM 1600 C C . ARG A 1 221 ? 16.592 6.262 -9.460 1.00 92.94 221 ARG A C 1
ATOM 1602 O O . ARG A 1 221 ? 16.627 5.864 -8.296 1.00 92.94 221 ARG A O 1
ATOM 1609 N N . ALA A 1 222 ? 16.005 5.570 -10.438 1.00 92.88 222 ALA A N 1
ATOM 1610 C CA . ALA A 1 222 ? 15.368 4.272 -10.225 1.00 92.88 222 ALA A CA 1
ATOM 1611 C C . ALA A 1 222 ? 16.340 3.243 -9.626 1.00 92.88 222 ALA A C 1
ATOM 1613 O O . ALA A 1 222 ? 15.993 2.533 -8.682 1.00 92.88 222 ALA A O 1
ATOM 1614 N N . ASN A 1 223 ? 17.568 3.180 -10.148 1.00 91.25 223 ASN A N 1
ATOM 1615 C CA . ASN A 1 223 ? 18.580 2.233 -9.689 1.00 91.25 223 ASN A CA 1
ATOM 1616 C C . ASN A 1 223 ? 19.202 2.657 -8.354 1.00 91.25 223 ASN A C 1
ATOM 1618 O O . ASN A 1 223 ? 19.443 1.797 -7.506 1.00 91.25 223 ASN A O 1
ATOM 1622 N N . LEU A 1 224 ? 19.376 3.960 -8.117 1.00 93.06 224 LEU A N 1
ATOM 1623 C CA . LEU A 1 224 ? 19.804 4.501 -6.825 1.00 93.06 224 LEU A CA 1
ATOM 1624 C C . LEU A 1 224 ? 18.840 4.099 -5.698 1.00 93.06 224 LEU A C 1
ATOM 1626 O O . LEU A 1 224 ? 19.271 3.541 -4.687 1.00 93.06 224 LEU A O 1
ATOM 1630 N N . LEU A 1 225 ? 17.536 4.305 -5.893 1.00 95.12 225 LEU A N 1
ATOM 1631 C CA . LEU A 1 225 ? 16.511 3.934 -4.912 1.00 95.12 225 LEU A CA 1
ATOM 1632 C C . LEU A 1 225 ? 16.403 2.409 -4.745 1.00 95.12 225 LEU A C 1
ATOM 1634 O O . LEU A 1 225 ? 16.342 1.911 -3.621 1.00 95.12 225 LEU A O 1
ATOM 1638 N N . ASN A 1 226 ? 16.483 1.646 -5.837 1.00 94.19 226 ASN A N 1
ATOM 1639 C CA . ASN A 1 226 ? 16.445 0.182 -5.790 1.00 94.19 226 ASN A CA 1
ATOM 1640 C C . ASN A 1 226 ? 17.652 -0.420 -5.045 1.00 94.19 226 ASN A C 1
ATOM 1642 O O . ASN A 1 226 ? 17.510 -1.406 -4.315 1.00 94.19 226 ASN A O 1
ATOM 1646 N N . ASN A 1 227 ? 18.834 0.191 -5.167 1.00 91.88 227 ASN A N 1
ATOM 1647 C CA . ASN A 1 227 ? 20.021 -0.178 -4.389 1.00 91.88 227 ASN A CA 1
ATOM 1648 C C . ASN A 1 227 ? 19.879 0.153 -2.895 1.00 91.88 227 ASN A C 1
ATOM 1650 O O . ASN A 1 227 ? 20.509 -0.501 -2.068 1.00 91.88 227 ASN A O 1
ATOM 1654 N N . ALA A 1 228 ? 19.012 1.103 -2.538 1.00 94.56 228 ALA A N 1
ATOM 1655 C CA . ALA A 1 228 ? 18.590 1.361 -1.163 1.00 94.56 228 ALA A CA 1
ATOM 1656 C C . ALA A 1 228 ? 17.388 0.495 -0.721 1.00 94.56 228 ALA A C 1
ATOM 1658 O O . ALA A 1 228 ? 16.774 0.779 0.307 1.00 94.56 228 ALA A O 1
ATOM 1659 N N . ASN A 1 229 ? 17.061 -0.564 -1.475 1.00 96.88 229 ASN A N 1
ATOM 1660 C CA . ASN A 1 229 ? 15.932 -1.475 -1.249 1.00 96.88 229 ASN A CA 1
ATOM 1661 C C . ASN A 1 229 ? 14.545 -0.813 -1.347 1.00 96.88 229 ASN A C 1
ATOM 1663 O O . ASN A 1 229 ? 13.576 -1.297 -0.762 1.00 96.88 229 ASN A O 1
ATOM 1667 N N . ILE A 1 230 ? 14.439 0.281 -2.101 1.00 97.50 230 ILE A N 1
ATOM 1668 C CA . ILE A 1 230 ? 13.198 1.029 -2.310 1.00 97.50 230 ILE A CA 1
ATOM 1669 C C . ILE A 1 230 ? 12.664 0.708 -3.703 1.00 97.50 230 ILE A C 1
ATOM 1671 O O . ILE A 1 230 ? 13.361 0.881 -4.704 1.00 97.50 230 ILE A O 1
ATOM 1675 N N . ALA A 1 231 ? 11.425 0.230 -3.775 1.00 97.75 231 ALA A N 1
ATOM 1676 C CA . ALA A 1 231 ? 10.738 0.072 -5.042 1.00 97.75 231 ALA A CA 1
ATOM 1677 C C . ALA A 1 231 ? 10.253 1.428 -5.556 1.00 97.75 231 ALA A C 1
ATOM 1679 O O . ALA A 1 231 ? 9.824 2.287 -4.789 1.00 97.75 231 ALA A O 1
ATOM 1680 N N . THR A 1 232 ? 10.306 1.603 -6.866 1.00 96.81 232 THR A N 1
ATOM 1681 C CA . THR A 1 232 ? 9.930 2.839 -7.550 1.00 96.81 232 THR A CA 1
ATOM 1682 C C . THR A 1 232 ? 8.914 2.549 -8.641 1.00 96.81 232 THR A C 1
ATOM 1684 O O . THR A 1 232 ? 8.591 1.395 -8.926 1.00 96.81 232 THR A O 1
ATOM 1687 N N . ILE A 1 233 ? 8.396 3.602 -9.262 1.00 96.81 233 ILE A N 1
ATOM 1688 C CA . ILE A 1 233 ? 7.488 3.495 -10.397 1.00 96.81 233 ILE A CA 1
ATOM 1689 C C . ILE A 1 233 ? 8.173 4.165 -11.580 1.00 96.81 233 ILE A C 1
ATOM 1691 O O . ILE A 1 233 ? 8.415 5.371 -11.554 1.00 96.81 233 ILE A O 1
ATOM 1695 N N . ILE A 1 234 ? 8.503 3.373 -12.595 1.00 95.25 234 ILE A N 1
ATOM 1696 C CA . ILE A 1 234 ? 9.194 3.841 -13.799 1.00 95.25 234 ILE A CA 1
ATOM 1697 C C . ILE A 1 234 ? 8.218 3.939 -14.965 1.00 95.25 234 ILE A C 1
ATOM 1699 O O . ILE A 1 234 ? 7.129 3.354 -14.938 1.00 95.25 234 ILE A O 1
ATOM 1703 N N . ARG A 1 235 ? 8.631 4.667 -16.003 1.00 92.06 235 ARG A N 1
ATOM 1704 C CA . ARG A 1 235 ? 7.935 4.701 -17.284 1.00 92.06 235 ARG A CA 1
ATOM 1705 C C . ARG A 1 235 ? 8.776 3.977 -18.336 1.00 92.06 235 ARG A C 1
ATOM 1707 O O . ARG A 1 235 ? 9.807 4.500 -18.740 1.00 92.06 235 ARG A O 1
ATOM 1714 N N . ASP A 1 236 ? 8.310 2.809 -18.755 1.00 89.38 236 ASP A N 1
ATOM 1715 C CA . ASP A 1 236 ? 8.910 1.960 -19.790 1.00 89.38 236 ASP A CA 1
ATOM 1716 C C . ASP A 1 236 ? 7.776 1.195 -20.494 1.00 89.38 236 ASP A C 1
ATOM 1718 O O . ASP A 1 236 ? 7.167 0.294 -19.909 1.00 89.38 236 ASP A O 1
ATOM 1722 N N . ASP A 1 237 ? 7.386 1.661 -21.685 1.00 88.00 237 ASP A N 1
ATOM 1723 C CA . ASP A 1 237 ? 6.166 1.237 -22.398 1.00 88.00 237 ASP A CA 1
ATOM 1724 C C . ASP A 1 237 ? 4.893 1.259 -21.529 1.00 88.00 237 ASP A C 1
ATOM 1726 O O . ASP A 1 237 ? 4.039 0.376 -21.579 1.00 88.00 237 ASP A O 1
ATOM 1730 N N . GLY A 1 238 ? 4.781 2.293 -20.692 1.00 91.31 238 GLY A N 1
ATOM 1731 C CA . GLY A 1 238 ? 3.736 2.434 -19.681 1.00 91.31 238 GLY A CA 1
ATOM 1732 C C . GLY A 1 238 ? 4.321 2.542 -18.279 1.00 91.31 238 GLY A C 1
ATOM 1733 O O . GLY A 1 238 ? 5.534 2.612 -18.098 1.00 91.31 238 GLY A O 1
ATOM 1734 N N . TYR A 1 239 ? 3.458 2.608 -17.268 1.00 96.31 239 TYR A N 1
ATOM 1735 C CA . TYR A 1 239 ? 3.913 2.666 -15.883 1.00 96.31 239 TYR A CA 1
ATOM 1736 C C . TYR A 1 239 ? 4.124 1.272 -15.312 1.00 96.31 239 TYR A C 1
ATOM 1738 O O . TYR A 1 239 ? 3.202 0.455 -15.324 1.00 96.31 239 TYR A O 1
ATOM 1746 N N . ARG A 1 240 ? 5.308 1.018 -14.752 1.00 96.50 240 ARG A N 1
ATOM 1747 C CA . ARG A 1 240 ? 5.674 -0.284 -14.183 1.00 96.50 240 ARG A CA 1
ATOM 1748 C C . ARG A 1 240 ? 6.235 -0.142 -12.777 1.00 96.50 240 ARG A C 1
ATOM 1750 O O . ARG A 1 240 ? 6.935 0.824 -12.474 1.00 96.50 240 ARG A O 1
ATOM 1757 N N . LEU A 1 241 ? 5.957 -1.131 -11.929 1.00 97.25 241 LEU A N 1
ATOM 1758 C CA . LEU A 1 241 ? 6.628 -1.255 -10.635 1.00 97.25 241 LEU A CA 1
ATOM 1759 C C . LEU A 1 241 ? 8.073 -1.703 -10.861 1.00 97.25 241 LEU A C 1
ATOM 1761 O O . LEU A 1 241 ? 8.316 -2.685 -11.562 1.00 97.25 241 LEU A O 1
ATOM 1765 N N . TRP A 1 242 ? 9.029 -1.013 -10.254 1.00 96.31 242 TRP A N 1
ATOM 1766 C CA . TRP A 1 242 ? 10.452 -1.292 -10.398 1.00 96.31 242 TRP A CA 1
ATOM 1767 C C . TRP A 1 242 ? 11.102 -1.534 -9.044 1.00 96.31 242 TRP A C 1
ATOM 1769 O O . TRP A 1 242 ? 11.334 -0.608 -8.268 1.00 96.31 242 TRP A O 1
ATOM 1779 N N . GLY A 1 243 ? 11.419 -2.795 -8.770 1.00 94.81 243 GLY A N 1
ATOM 1780 C CA . GLY A 1 243 ? 12.041 -3.228 -7.527 1.00 94.81 243 GLY A CA 1
ATOM 1781 C C . GLY A 1 243 ? 11.341 -4.436 -6.935 1.00 94.81 243 GLY A C 1
ATOM 1782 O O . GLY A 1 243 ? 10.119 -4.529 -6.885 1.00 94.81 243 GLY A O 1
ATOM 1783 N N . ASN A 1 244 ? 12.131 -5.394 -6.473 1.00 95.50 244 ASN A N 1
ATOM 1784 C CA . ASN A 1 244 ? 11.649 -6.633 -5.870 1.00 95.50 244 ASN A CA 1
ATOM 1785 C C . ASN A 1 244 ? 12.315 -6.917 -4.520 1.00 95.50 244 ASN A C 1
ATOM 1787 O O . ASN A 1 244 ? 12.206 -8.034 -4.010 1.00 95.50 244 ASN A O 1
ATOM 1791 N N . ARG A 1 245 ? 13.016 -5.928 -3.958 1.00 96.50 245 ARG A N 1
ATOM 1792 C CA . ARG A 1 245 ? 13.720 -6.056 -2.688 1.00 96.50 245 ARG A CA 1
ATOM 1793 C C . ARG A 1 245 ? 12.815 -5.691 -1.516 1.00 96.50 245 ARG A C 1
ATOM 1795 O O . ARG A 1 245 ? 11.961 -4.818 -1.627 1.00 96.50 245 ARG A O 1
ATOM 1802 N N . THR A 1 246 ? 12.994 -6.389 -0.404 1.00 97.19 246 THR A N 1
ATOM 1803 C CA . THR A 1 246 ? 12.450 -5.999 0.901 1.00 97.19 246 THR A CA 1
ATOM 1804 C C . THR A 1 246 ? 13.472 -5.135 1.634 1.00 97.19 246 THR A C 1
ATOM 1806 O O . THR A 1 246 ? 14.648 -5.116 1.268 1.00 97.19 246 THR A O 1
ATOM 1809 N N . LEU A 1 247 ? 13.069 -4.482 2.723 1.00 96.81 247 LEU A N 1
ATOM 1810 C CA . LEU A 1 247 ? 14.001 -3.772 3.608 1.00 96.81 247 LEU A CA 1
ATOM 1811 C C . LEU A 1 247 ? 14.775 -4.713 4.552 1.00 96.81 247 LEU A C 1
ATOM 1813 O O . LEU A 1 247 ? 15.171 -4.306 5.642 1.00 96.81 247 LEU A O 1
ATOM 1817 N N . SER A 1 248 ? 14.975 -5.986 4.194 1.00 96.44 248 SER A N 1
ATOM 1818 C CA . SER A 1 248 ? 15.727 -6.910 5.045 1.00 96.44 248 SER A CA 1
ATOM 1819 C C . SER A 1 248 ? 17.198 -6.511 5.149 1.00 96.44 248 SER A C 1
ATOM 1821 O O . SER A 1 248 ? 17.845 -6.217 4.147 1.00 96.44 248 SER A O 1
ATOM 1823 N N . SER A 1 249 ? 17.750 -6.594 6.360 1.00 95.00 249 SER A N 1
ATOM 1824 C CA . SER A 1 249 ? 19.199 -6.519 6.585 1.00 95.00 249 SER A CA 1
ATOM 1825 C C . SER A 1 249 ? 19.945 -7.819 6.247 1.00 95.00 249 SER A C 1
ATOM 1827 O O . SER A 1 249 ? 21.173 -7.828 6.227 1.00 95.00 249 SER A O 1
ATOM 1829 N N . ASP A 1 250 ? 19.227 -8.915 5.983 1.00 95.12 250 ASP A N 1
ATOM 1830 C CA . ASP A 1 250 ? 19.789 -10.222 5.647 1.00 95.12 250 ASP A CA 1
ATOM 1831 C C . ASP A 1 250 ? 19.629 -10.490 4.145 1.00 95.12 250 ASP A C 1
ATOM 1833 O O . ASP A 1 250 ? 18.511 -10.568 3.628 1.00 95.12 250 ASP A O 1
ATOM 1837 N N . ALA A 1 251 ? 20.752 -10.696 3.452 1.00 93.31 251 ALA A N 1
ATOM 1838 C CA . ALA A 1 251 ? 20.785 -10.987 2.020 1.00 93.31 251 ALA A CA 1
ATOM 1839 C C . ALA A 1 251 ? 19.959 -12.229 1.639 1.00 93.31 251 ALA A C 1
ATOM 1841 O O . ALA A 1 251 ? 19.412 -12.288 0.536 1.00 93.31 251 ALA A O 1
ATOM 1842 N N . LYS A 1 252 ? 19.794 -13.194 2.557 1.00 93.56 252 LYS A N 1
ATOM 1843 C CA . LYS A 1 252 ? 18.937 -14.371 2.345 1.00 93.56 252 LYS A CA 1
ATOM 1844 C C . LYS A 1 252 ? 17.475 -13.996 2.102 1.00 93.56 252 LYS A C 1
ATOM 1846 O O . LYS A 1 252 ? 16.765 -14.713 1.401 1.00 93.56 252 LYS A O 1
ATOM 1851 N N . TRP A 1 253 ? 17.023 -12.892 2.690 1.00 94.31 253 TRP A N 1
ATOM 1852 C CA . TRP A 1 253 ? 15.654 -12.393 2.584 1.00 94.31 253 TRP A CA 1
ATOM 1853 C C . TRP A 1 253 ? 15.581 -11.081 1.801 1.00 94.31 253 TRP A C 1
ATOM 1855 O O . TRP A 1 253 ? 14.621 -10.325 1.955 1.00 94.31 253 TRP A O 1
ATOM 1865 N N . ALA A 1 254 ? 16.578 -10.817 0.949 1.00 93.56 254 ALA A N 1
ATOM 1866 C CA . ALA A 1 254 ? 16.634 -9.602 0.150 1.00 93.56 254 ALA A CA 1
ATOM 1867 C C . ALA A 1 254 ? 15.412 -9.458 -0.760 1.00 93.56 254 ALA A C 1
ATOM 1869 O O . ALA A 1 254 ? 14.923 -8.350 -0.929 1.00 93.56 254 ALA A O 1
ATOM 1870 N N . PHE A 1 255 ? 14.892 -10.553 -1.319 1.00 95.56 255 PHE A N 1
ATOM 1871 C CA . PHE A 1 255 ? 13.795 -10.516 -2.283 1.00 95.56 255 PHE A CA 1
ATOM 1872 C C . PHE A 1 255 ? 12.425 -10.762 -1.649 1.00 95.56 255 PHE A C 1
ATOM 1874 O O . PHE A 1 255 ? 12.280 -11.514 -0.684 1.00 95.56 255 PHE A O 1
ATOM 1881 N N . VAL A 1 256 ? 11.408 -10.117 -2.222 1.00 91.88 256 VAL A N 1
ATOM 1882 C CA . VAL A 1 256 ? 10.006 -10.268 -1.811 1.00 91.88 256 VAL A CA 1
ATOM 1883 C C . VAL A 1 256 ? 9.399 -11.594 -2.280 1.00 91.88 256 VAL A C 1
ATOM 1885 O O . VAL A 1 256 ? 8.502 -12.132 -1.632 1.00 91.88 256 VAL A O 1
ATOM 1888 N N . THR A 1 257 ? 9.926 -12.135 -3.379 1.00 86.69 257 THR A N 1
ATOM 1889 C CA . THR A 1 257 ? 9.603 -13.463 -3.904 1.00 86.69 257 THR A CA 1
ATOM 1890 C C . THR A 1 257 ? 10.163 -14.547 -2.991 1.00 86.69 257 THR A C 1
ATOM 1892 O O . THR A 1 257 ? 11.258 -14.394 -2.444 1.00 86.69 257 THR A O 1
ATOM 1895 N N . ARG A 1 258 ? 9.421 -15.643 -2.833 1.00 60.38 258 ARG A N 1
ATOM 1896 C CA . ARG A 1 258 ? 9.808 -16.802 -2.023 1.00 60.38 258 ARG A CA 1
ATOM 1897 C C . ARG A 1 258 ? 9.768 -18.078 -2.834 1.00 60.38 258 ARG A C 1
ATOM 1899 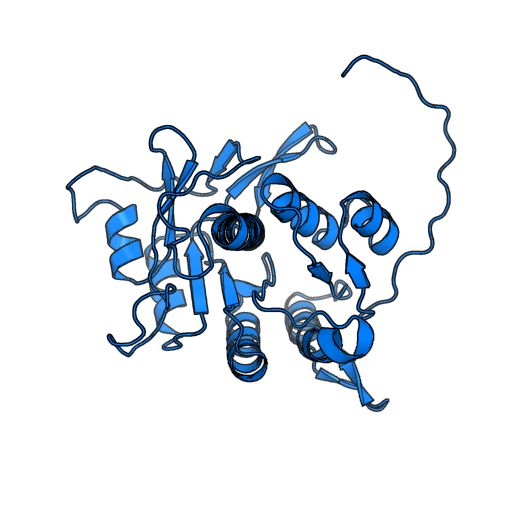O O . ARG A 1 258 ? 8.862 -18.174 -3.689 1.00 60.38 258 ARG A O 1
#

pLDDT: mean 91.43, std 10.64, range [38.34, 98.25]

Foldseek 3Di:
DDDDDDDDDDDPQDEADAQDKDKDQDLVVLCSHHNCPDPVSVLVVLLVLQDSDTDTDGHFDDDPDPVVVLDQQLFQADPVRATGHPRNLCCCCVPPVDQDQEDEDKPSLCDLSNVVSQLVSCVVSVHAYEGEHPQDDLVSRLVSLVVDQGLRYQYEDDWFWAQDPVVRDIDTITCSSQLNSLQNNCCVPPNNLDASFPPATGGTDGTSDAFDDDPPDCPGRQNSSQVSNYWYWHDDVHTTIHHQAGSHPDPVSGGNGD

Secondary structure (DSSP, 8-state):
--------------PPPTT-EEEESSHHHHHHHH-TT-HHHHHHHHHHTT----EEEE-----SSHHHHHHHHH--B-TTS-B-GGGGGGGHHHHHS---SEEE-TTTTTSHHHHHHHHHHHHHHT-EEEEE--SS-HHHHHHHHTT---TTEEEE-S-EEEEETTTTEEEEE-SHHHHHHHHHHHHHHT-TTS-STTPBPSS--EESS-----TT-TTSHHHHHHHTTEEEEEESSSEEEE--B-S-SSGGG-BS--